Protein AF-A0A941YI57-F1 (afdb_monomer_lite)

pLDDT: mean 92.49, std 5.64, range [57.47, 98.31]

Structure (mmCIF, N/CA/C/O backbone):
data_AF-A0A941YI57-F1
#
_entry.id   AF-A0A941YI57-F1
#
loop_
_atom_site.group_PDB
_atom_site.id
_atom_site.type_symbol
_atom_site.label_atom_id
_atom_site.label_alt_id
_atom_site.label_comp_id
_atom_site.label_asym_id
_atom_site.label_entity_id
_atom_site.label_seq_id
_atom_site.pdbx_PDB_ins_code
_atom_site.Cartn_x
_atom_site.Cartn_y
_atom_site.Cartn_z
_atom_site.occupancy
_atom_site.B_iso_or_equiv
_atom_site.auth_seq_id
_atom_site.auth_comp_id
_atom_site.auth_asym_id
_atom_site.auth_atom_id
_atom_site.pdbx_PDB_model_num
ATOM 1 N N . ASN A 1 1 ? 6.495 -0.348 15.666 1.00 71.38 1 ASN A N 1
ATOM 2 C CA . ASN A 1 1 ? 5.297 -0.893 16.337 1.00 71.38 1 ASN A CA 1
ATOM 3 C C . ASN A 1 1 ? 4.436 0.291 16.758 1.00 71.38 1 ASN A C 1
ATOM 5 O O . ASN A 1 1 ? 4.935 1.104 17.522 1.00 71.38 1 ASN A O 1
ATOM 9 N N . ILE A 1 2 ? 3.217 0.422 16.226 1.00 85.06 2 ILE A N 1
ATOM 10 C CA . ILE A 1 2 ? 2.295 1.540 16.526 1.00 85.06 2 ILE A CA 1
ATOM 11 C C . ILE A 1 2 ? 1.162 1.135 17.480 1.00 85.06 2 ILE A C 1
ATOM 13 O O . ILE A 1 2 ? 0.296 1.946 17.795 1.00 85.06 2 ILE A O 1
ATOM 17 N N . ASP A 1 3 ? 1.187 -0.096 17.998 1.00 84.25 3 ASP A N 1
ATOM 18 C CA . ASP A 1 3 ? 0.214 -0.559 18.986 1.00 84.25 3 ASP A CA 1
ATOM 19 C C . ASP A 1 3 ? 0.097 0.363 20.210 1.00 84.25 3 ASP A C 1
ATOM 21 O O . ASP A 1 3 ? -1.042 0.603 20.623 1.00 84.25 3 ASP A O 1
ATOM 25 N N . PRO A 1 4 ? 1.190 0.931 20.773 1.00 88.69 4 PRO A N 1
ATOM 26 C CA . PRO A 1 4 ? 1.060 1.797 21.938 1.00 88.69 4 PRO A CA 1
ATOM 27 C C . PRO A 1 4 ? 0.189 3.036 21.682 1.00 88.69 4 PRO A C 1
ATOM 29 O O . PRO A 1 4 ? -0.513 3.452 22.597 1.00 88.69 4 PRO A O 1
ATOM 32 N N . PHE A 1 5 ? 0.129 3.571 20.454 1.00 90.62 5 PHE A N 1
ATOM 33 C CA . PHE A 1 5 ? -0.842 4.615 20.095 1.00 90.62 5 PHE A CA 1
ATOM 34 C C . PHE A 1 5 ? -2.276 4.125 20.295 1.00 90.62 5 PHE A C 1
ATOM 36 O O . PHE A 1 5 ? -3.074 4.725 21.016 1.00 90.62 5 PHE A O 1
ATOM 43 N N . SER A 1 6 ? -2.591 2.991 19.664 1.00 88.25 6 SER A N 1
ATOM 44 C CA . SER A 1 6 ? -3.942 2.435 19.641 1.00 88.25 6 SER A CA 1
ATOM 45 C C . SER A 1 6 ? -4.443 2.020 21.025 1.00 88.25 6 SER A C 1
ATOM 47 O O . SER A 1 6 ? -5.644 2.060 21.286 1.00 88.25 6 SER A O 1
ATOM 49 N N . SER A 1 7 ? -3.530 1.666 21.935 1.00 88.38 7 SER A N 1
ATOM 50 C CA . SER A 1 7 ? -3.847 1.326 23.321 1.00 88.38 7 SER A CA 1
ATOM 51 C C . SER A 1 7 ? -3.877 2.530 24.271 1.00 88.38 7 SER A C 1
ATOM 53 O O . SER A 1 7 ? -4.149 2.340 25.455 1.00 88.38 7 SER A O 1
ATOM 55 N N . GLY A 1 8 ? -3.601 3.747 23.786 1.00 86.94 8 GLY A N 1
ATOM 56 C CA . GLY A 1 8 ? -3.589 4.978 24.587 1.00 86.94 8 GLY A CA 1
ATOM 57 C C . GLY A 1 8 ? -2.286 5.244 25.351 1.00 86.94 8 GLY A C 1
ATOM 58 O O . GLY A 1 8 ? -2.282 6.035 26.286 1.00 86.94 8 GLY A O 1
ATOM 59 N N . GLY A 1 9 ? -1.187 4.587 24.977 1.00 87.75 9 GLY A N 1
ATOM 60 C CA . GLY A 1 9 ? 0.141 4.776 25.567 1.00 87.75 9 GLY A CA 1
ATOM 61 C C . GLY A 1 9 ? 0.852 6.061 25.130 1.00 87.75 9 GLY A C 1
ATOM 62 O O . GLY A 1 9 ? 1.745 6.515 25.838 1.00 87.75 9 GLY A O 1
ATOM 63 N N . TYR A 1 10 ? 0.459 6.665 24.003 1.00 90.19 10 TYR A N 1
ATOM 64 C CA . TYR A 1 10 ? 0.897 8.005 23.602 1.00 90.19 10 TYR A CA 1
ATOM 65 C C . TYR A 1 10 ? -0.128 8.713 22.701 1.00 90.19 10 TYR A C 1
ATOM 67 O O . TYR A 1 10 ? -1.058 8.096 22.176 1.00 90.19 10 TYR A O 1
ATOM 75 N N . GLY A 1 11 ? 0.036 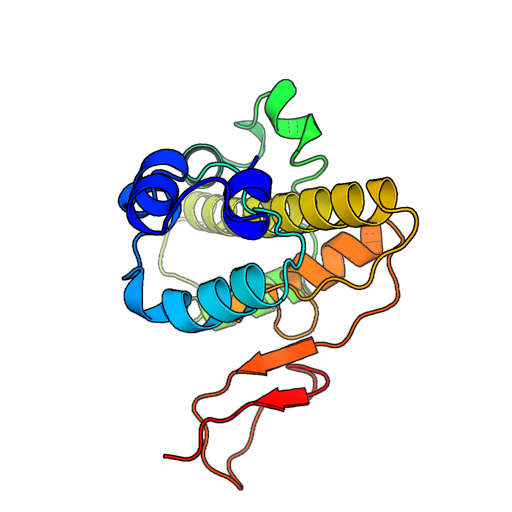10.032 22.555 1.00 92.88 11 GLY A N 1
ATOM 76 C CA . GLY A 1 11 ? -0.851 10.913 21.792 1.00 92.88 11 GLY A CA 1
ATOM 77 C C . GLY A 1 11 ? -0.428 11.148 20.339 1.00 92.88 11 GLY A C 1
ATOM 78 O O . GLY A 1 11 ? 0.572 10.624 19.857 1.00 92.88 11 GLY A O 1
ATOM 79 N N . ASP A 1 12 ? -1.206 11.976 19.645 1.00 94.06 12 ASP A N 1
ATOM 80 C CA . ASP A 1 12 ? -1.047 12.259 18.213 1.00 94.06 12 ASP A CA 1
ATOM 81 C C . ASP A 1 12 ? 0.329 12.857 17.857 1.00 94.06 12 ASP A C 1
ATOM 83 O O . ASP A 1 12 ? 0.939 12.464 16.867 1.00 94.06 12 ASP A O 1
ATOM 87 N N . GLU A 1 13 ? 0.861 13.756 18.690 1.00 94.38 13 GLU A N 1
ATOM 88 C CA . GLU A 1 13 ? 2.175 14.381 18.469 1.00 94.38 13 GLU A CA 1
ATOM 89 C C . GLU A 1 13 ? 3.312 13.353 18.473 1.00 94.38 13 GLU A C 1
ATOM 91 O O . GLU A 1 13 ? 4.152 13.346 17.572 1.00 94.38 13 GLU A O 1
ATOM 96 N N . GLN A 1 14 ? 3.298 12.436 19.445 1.00 94.25 14 GLN A N 1
ATOM 97 C CA . GLN A 1 14 ? 4.299 11.376 19.535 1.00 94.25 14 GLN A CA 1
ATOM 98 C C . GLN A 1 14 ? 4.200 10.423 18.342 1.00 94.25 14 GLN A C 1
ATOM 100 O O . GLN A 1 14 ? 5.222 10.052 17.775 1.00 94.25 14 GLN A O 1
ATOM 105 N N . LEU A 1 15 ? 2.982 10.080 17.907 1.00 93.56 15 LEU A N 1
ATOM 106 C CA . LEU A 1 15 ? 2.779 9.237 16.730 1.00 93.56 15 LEU A CA 1
ATOM 107 C C . LEU A 1 15 ? 3.408 9.849 15.473 1.00 93.56 15 LEU A C 1
ATOM 109 O O . LEU A 1 15 ? 4.073 9.151 14.707 1.00 93.56 15 LEU A O 1
ATOM 113 N N . VAL A 1 16 ? 3.187 11.150 15.259 1.00 94.44 16 VAL A N 1
ATOM 114 C CA . VAL A 1 16 ? 3.714 11.890 14.105 1.00 94.44 16 VAL A CA 1
ATOM 115 C C . VAL A 1 16 ? 5.243 11.866 14.087 1.00 94.44 16 VAL A C 1
ATOM 117 O O . VAL A 1 16 ? 5.835 11.693 13.015 1.00 94.44 16 VAL A O 1
ATOM 120 N N . VAL A 1 17 ? 5.873 12.000 15.257 1.00 93.88 17 VAL A N 1
ATOM 121 C CA . VAL A 1 17 ? 7.330 11.923 15.424 1.00 93.88 17 VAL A CA 1
ATOM 122 C C . VAL A 1 17 ? 7.837 10.498 15.202 1.00 93.88 17 VAL A C 1
ATOM 124 O O . VAL A 1 17 ? 8.702 10.292 14.351 1.00 93.88 17 VAL A O 1
ATOM 127 N N . ASP A 1 18 ? 7.268 9.512 15.896 1.00 91.50 18 ASP A N 1
ATOM 128 C CA . ASP A 1 18 ? 7.708 8.110 15.856 1.00 91.50 18 ASP A CA 1
ATOM 129 C C . ASP A 1 18 ? 7.570 7.490 14.463 1.00 91.50 18 ASP A C 1
ATOM 131 O O . ASP A 1 18 ? 8.379 6.653 14.060 1.00 91.50 18 ASP A O 1
ATOM 135 N N . CYS A 1 19 ? 6.553 7.905 13.705 1.00 91.44 19 CYS A N 1
ATOM 136 C CA . CYS A 1 19 ? 6.339 7.438 12.337 1.00 91.44 19 CYS A CA 1
ATOM 137 C C . CYS A 1 19 ? 7.163 8.207 11.291 1.00 91.44 19 CYS A C 1
ATOM 139 O O . CYS A 1 19 ? 7.084 7.868 10.109 1.00 91.44 19 CYS A O 1
ATOM 141 N N . ASP A 1 20 ? 7.901 9.255 11.683 1.00 93.62 20 ASP A N 1
ATOM 142 C CA . ASP A 1 20 ? 8.521 10.225 10.768 1.00 93.62 20 ASP A CA 1
ATOM 143 C C . ASP A 1 20 ? 7.531 10.641 9.658 1.00 93.62 20 ASP A C 1
ATOM 145 O O . ASP A 1 20 ? 7.806 10.554 8.453 1.00 93.62 20 ASP A O 1
ATOM 149 N N . TRP A 1 21 ? 6.315 11.023 10.080 1.00 93.38 21 TRP A N 1
ATOM 150 C CA . TRP A 1 21 ? 5.121 11.114 9.227 1.00 93.38 21 TRP A CA 1
ATOM 151 C C . TRP A 1 21 ? 5.351 11.960 7.975 1.00 93.38 21 TRP A C 1
ATOM 153 O O . TRP A 1 21 ? 4.964 11.584 6.867 1.00 93.38 21 TRP A O 1
ATOM 163 N N . LYS A 1 22 ? 6.045 13.093 8.125 1.00 93.06 22 LYS A N 1
ATOM 164 C CA . LYS A 1 22 ? 6.348 14.000 7.013 1.00 93.06 22 LYS A CA 1
ATOM 165 C C . LYS A 1 22 ? 7.223 13.339 5.945 1.00 93.06 22 LYS A C 1
ATOM 167 O O . LYS A 1 22 ? 7.026 13.594 4.758 1.00 93.06 22 LYS A O 1
ATOM 172 N N . LYS A 1 23 ? 8.198 12.509 6.329 1.00 92.44 23 LYS A N 1
ATOM 173 C CA . LYS A 1 23 ? 9.102 11.866 5.363 1.00 92.44 23 LYS A CA 1
ATOM 174 C C . LYS A 1 23 ? 8.504 10.598 4.768 1.00 92.44 23 LYS A C 1
ATOM 176 O O . LYS A 1 23 ? 8.639 10.393 3.554 1.00 92.44 23 LYS A O 1
ATOM 181 N N . GLN A 1 24 ? 7.856 9.780 5.600 1.00 92.56 24 GLN A N 1
ATOM 182 C CA . GLN A 1 24 ? 7.294 8.493 5.187 1.00 92.56 24 GLN A CA 1
ATOM 183 C C . GLN A 1 24 ? 5.973 8.645 4.430 1.00 92.56 24 GLN A C 1
ATOM 185 O O . GLN A 1 24 ? 5.780 7.960 3.428 1.00 92.56 24 GLN A O 1
ATOM 190 N N . TRP A 1 25 ? 5.105 9.568 4.854 1.00 91.25 25 TRP A N 1
ATOM 191 C CA . TRP A 1 25 ? 3.788 9.778 4.251 1.00 91.25 25 TRP A CA 1
ATOM 192 C C . TRP A 1 25 ? 3.680 11.110 3.507 1.00 91.25 25 TRP A C 1
ATOM 194 O O . TRP A 1 25 ? 3.480 11.131 2.296 1.00 91.25 25 TRP A O 1
ATOM 204 N N . GLY A 1 26 ? 3.893 12.228 4.203 1.00 90.62 26 GLY A N 1
ATOM 205 C CA . GLY A 1 26 ? 3.963 13.565 3.602 1.00 90.62 26 GLY A CA 1
ATOM 206 C C . GLY A 1 26 ? 2.627 14.281 3.375 1.00 90.62 26 GLY A C 1
ATOM 207 O O . GLY A 1 26 ? 2.650 15.462 3.035 1.00 90.62 26 GLY A O 1
ATOM 208 N N . PHE A 1 27 ? 1.484 13.627 3.603 1.00 93.06 27 PHE A N 1
ATOM 209 C CA . PHE A 1 27 ? 0.185 14.307 3.691 1.00 93.06 27 PHE A CA 1
ATOM 210 C C . PHE A 1 27 ? -0.021 14.953 5.062 1.00 93.06 27 PHE A C 1
ATOM 212 O O . PHE A 1 27 ? 0.595 14.549 6.049 1.00 93.06 27 PHE A O 1
ATOM 219 N N . ASP A 1 28 ? -0.933 15.920 5.131 1.00 95.06 28 ASP A N 1
ATOM 220 C CA . ASP A 1 28 ? -1.371 16.493 6.401 1.00 95.06 28 ASP A CA 1
ATOM 221 C C . ASP A 1 28 ? -1.968 15.402 7.310 1.00 95.06 28 ASP A C 1
ATOM 223 O O . ASP A 1 28 ? -2.868 14.660 6.906 1.00 95.06 28 ASP A O 1
ATOM 227 N N . TYR A 1 29 ? -1.457 15.302 8.541 1.00 94.81 29 TYR A N 1
ATOM 228 C CA . TYR A 1 29 ? -1.966 14.377 9.553 1.00 94.81 29 TYR A CA 1
ATOM 229 C C . TYR A 1 29 ? -3.436 14.656 9.894 1.00 94.81 29 TYR A C 1
ATOM 231 O O . TYR A 1 29 ? -4.187 13.722 10.175 1.00 94.81 29 TYR A O 1
ATOM 239 N N . GLY A 1 30 ? -3.886 15.912 9.792 1.00 96.00 30 GLY A N 1
ATOM 240 C CA . GLY A 1 30 ? -5.276 16.302 10.037 1.00 96.00 30 GLY A CA 1
ATOM 241 C C . GLY A 1 30 ? -6.288 15.548 9.169 1.00 96.00 30 GLY A C 1
ATOM 242 O O . GLY A 1 30 ? -7.393 15.267 9.627 1.00 96.00 30 GLY A O 1
ATOM 243 N N . LEU A 1 31 ? -5.893 15.122 7.963 1.00 93.94 31 LEU A N 1
ATOM 244 C CA . LEU A 1 31 ? -6.732 14.307 7.074 1.00 93.94 31 LEU A CA 1
ATOM 245 C C . LEU A 1 31 ? -6.939 12.873 7.593 1.00 93.94 31 LEU A C 1
ATOM 247 O O . LEU A 1 31 ? -7.929 12.230 7.255 1.00 93.94 31 LEU A O 1
ATOM 251 N N . TYR A 1 32 ? -6.013 12.370 8.411 1.00 94.94 32 TYR A N 1
ATOM 252 C CA . TYR A 1 32 ? -6.008 11.002 8.941 1.00 94.94 32 TYR A CA 1
ATOM 253 C C . TYR A 1 32 ? -6.479 10.937 10.391 1.00 94.94 32 TYR A C 1
ATOM 255 O O . TYR A 1 32 ? -6.969 9.893 10.830 1.00 94.94 32 TYR A O 1
ATOM 263 N N . LYS A 1 33 ? -6.391 12.052 11.125 1.00 95.19 33 LYS A N 1
ATOM 264 C CA . LYS A 1 33 ? -6.770 12.131 12.536 1.00 95.19 33 LYS A CA 1
ATOM 265 C C . LYS A 1 33 ? -8.160 11.540 12.835 1.00 95.19 33 LYS A C 1
ATOM 267 O O . LYS A 1 33 ? -8.236 10.759 13.779 1.00 95.19 33 LYS A O 1
ATOM 272 N N . PRO A 1 34 ? -9.234 11.785 12.050 1.00 96.00 34 PRO A N 1
ATOM 273 C CA . PRO A 1 34 ? -10.543 11.192 12.343 1.00 96.00 34 PRO A CA 1
ATOM 274 C C . PRO A 1 34 ? -10.534 9.656 12.345 1.00 96.00 34 PRO A C 1
ATOM 276 O O . PRO A 1 34 ? -11.174 9.027 13.185 1.00 96.00 34 PRO A O 1
ATOM 279 N N . VAL A 1 35 ? -9.770 9.036 11.441 1.00 94.56 35 VAL A N 1
ATOM 280 C CA . VAL A 1 35 ? -9.599 7.576 11.395 1.00 94.56 35 VAL A CA 1
ATOM 281 C C . VAL A 1 35 ? -8.826 7.094 12.624 1.00 94.56 35 VAL A C 1
ATOM 283 O O . VAL A 1 35 ? -9.202 6.111 13.264 1.00 94.56 35 VAL A O 1
ATOM 286 N N . PHE A 1 36 ? -7.757 7.803 12.973 1.00 94.88 36 PHE A N 1
ATOM 287 C CA . PHE A 1 36 ? -6.863 7.448 14.071 1.00 94.88 36 PHE A CA 1
ATOM 288 C C . PHE A 1 36 ? -7.559 7.605 15.430 1.00 94.88 36 PHE A C 1
ATOM 290 O O . PHE A 1 36 ? -7.390 6.763 16.312 1.00 94.88 36 PHE A O 1
ATOM 297 N N . ASP A 1 37 ? -8.427 8.608 15.570 1.00 94.88 37 ASP A N 1
ATOM 298 C CA . ASP A 1 37 ? -9.295 8.783 16.730 1.00 94.88 37 ASP A CA 1
ATOM 299 C C . ASP A 1 37 ? -10.253 7.599 16.893 1.00 94.88 37 ASP A C 1
ATOM 301 O O . ASP A 1 37 ? -10.402 7.090 18.001 1.00 94.88 37 ASP A O 1
ATOM 305 N N . VAL A 1 38 ? -10.871 7.106 15.811 1.00 95.44 38 VAL A N 1
ATOM 306 C CA . VAL A 1 38 ? -11.735 5.912 15.879 1.00 95.44 38 VAL A CA 1
ATOM 307 C C . VAL A 1 38 ? -10.943 4.689 16.339 1.00 95.44 38 VAL A C 1
ATOM 309 O O . VAL A 1 38 ? -11.412 3.964 17.219 1.00 95.44 38 VAL A O 1
ATOM 312 N N . ILE A 1 39 ? -9.745 4.479 15.785 1.00 94.00 39 ILE A N 1
ATOM 313 C CA . ILE A 1 39 ? -8.847 3.378 16.163 1.00 94.00 39 ILE A CA 1
ATOM 314 C C . ILE A 1 39 ? -8.520 3.449 17.656 1.00 94.00 39 ILE A C 1
ATOM 316 O O . ILE A 1 39 ? -8.723 2.466 18.369 1.00 94.00 39 ILE A O 1
ATOM 320 N N . ARG A 1 40 ? -8.086 4.615 18.145 1.00 93.00 40 ARG A N 1
ATOM 321 C CA . ARG A 1 40 ? -7.731 4.833 19.552 1.00 93.00 40 ARG A CA 1
ATOM 322 C C . ARG A 1 40 ? -8.935 4.680 20.482 1.00 93.00 40 ARG A C 1
ATOM 324 O O . ARG A 1 40 ? -8.873 3.927 21.451 1.00 93.00 40 ARG A O 1
ATOM 331 N N . ASN A 1 41 ? -10.055 5.332 20.172 1.00 93.19 41 ASN A N 1
ATOM 332 C CA . ASN A 1 41 ? -11.258 5.323 21.011 1.00 93.19 41 ASN A CA 1
ATOM 333 C C . ASN A 1 41 ? -11.863 3.921 21.140 1.00 93.19 41 ASN A C 1
ATOM 335 O O . ASN A 1 41 ? -12.396 3.566 22.190 1.00 93.19 41 ASN A O 1
ATOM 339 N N . ARG A 1 42 ? -11.766 3.108 20.082 1.00 93.12 42 ARG A N 1
ATOM 340 C CA . ARG A 1 42 ? -12.237 1.716 20.073 1.00 93.12 42 ARG A CA 1
ATOM 341 C C . ARG A 1 42 ? -11.146 0.701 20.422 1.00 93.12 42 ARG A C 1
ATOM 343 O O . ARG A 1 42 ? -11.433 -0.492 20.433 1.00 93.12 42 ARG A O 1
ATOM 350 N N . LYS A 1 43 ? -9.921 1.155 20.710 1.00 91.19 43 LYS A N 1
ATOM 351 C CA . LYS A 1 43 ? -8.744 0.319 21.004 1.00 91.19 43 LYS A CA 1
ATOM 352 C C . LYS A 1 43 ? -8.502 -0.763 19.941 1.00 91.19 43 LYS A C 1
ATOM 354 O O . LYS A 1 43 ? -8.167 -1.905 20.260 1.00 91.19 43 LYS A O 1
ATOM 359 N N . LEU A 1 44 ? -8.717 -0.413 18.672 1.00 91.44 44 LEU A N 1
ATOM 360 C CA . LEU A 1 44 ? -8.482 -1.307 17.539 1.00 91.44 44 LEU A CA 1
ATOM 361 C C . LEU A 1 44 ? -6.982 -1.436 17.304 1.00 91.44 44 LEU A C 1
ATOM 363 O O . LEU A 1 44 ? -6.267 -0.443 17.341 1.00 91.44 44 LEU A O 1
ATOM 367 N N . ARG A 1 45 ? -6.496 -2.643 17.014 1.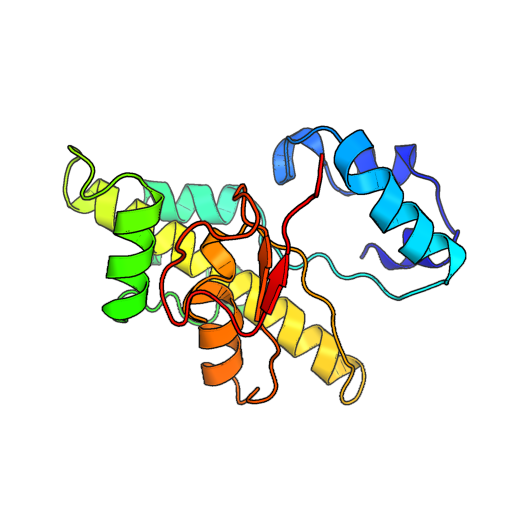00 90.44 45 ARG A N 1
ATOM 368 C CA . ARG A 1 45 ? -5.086 -2.820 16.651 1.00 90.44 45 ARG A CA 1
ATOM 369 C C . ARG A 1 45 ? -4.797 -2.168 15.307 1.00 90.44 45 ARG A C 1
ATOM 371 O O . ARG A 1 45 ? -5.634 -2.201 14.406 1.00 90.44 45 ARG A O 1
ATOM 378 N N . MET A 1 46 ? -3.598 -1.618 15.179 1.00 91.00 46 MET A N 1
ATOM 379 C CA . MET A 1 46 ? -3.193 -0.858 14.007 1.00 91.00 46 MET A CA 1
ATOM 380 C C . MET A 1 46 ? -1.833 -1.344 13.514 1.00 91.00 46 MET A C 1
ATOM 382 O O . MET A 1 46 ? -0.903 -1.518 14.297 1.00 91.00 46 MET A O 1
ATOM 386 N N . ALA A 1 47 ? -1.709 -1.537 12.204 1.00 91.94 47 ALA A N 1
ATOM 387 C CA . ALA A 1 47 ? -0.468 -1.949 11.565 1.00 91.94 47 ALA A CA 1
ATOM 388 C C . ALA A 1 47 ? -0.072 -0.943 10.483 1.00 91.94 47 ALA A C 1
ATOM 390 O O . ALA A 1 47 ? -0.900 -0.529 9.671 1.00 91.94 47 ALA A O 1
ATOM 391 N N . ALA A 1 48 ? 1.207 -0.569 10.459 1.00 92.31 48 ALA A N 1
ATOM 392 C CA . ALA A 1 48 ? 1.791 0.131 9.325 1.00 92.31 48 ALA A CA 1
ATOM 393 C C . ALA A 1 48 ? 2.162 -0.909 8.263 1.00 92.31 48 ALA A C 1
ATOM 395 O O . ALA A 1 48 ? 2.917 -1.834 8.554 1.00 92.31 48 ALA A O 1
ATOM 396 N N . LEU A 1 49 ? 1.613 -0.769 7.057 1.00 95.00 49 LEU A N 1
ATOM 397 C CA . LEU A 1 49 ? 1.790 -1.767 5.996 1.00 95.00 49 LEU A CA 1
ATOM 398 C C . LEU A 1 49 ? 2.916 -1.415 5.018 1.00 95.00 49 LEU A C 1
ATOM 400 O O . LEU A 1 49 ? 3.484 -2.299 4.385 1.00 95.00 49 LEU A O 1
ATOM 404 N N . ASN A 1 50 ? 3.242 -0.131 4.870 1.00 93.75 50 ASN A N 1
ATOM 405 C CA . ASN A 1 50 ? 4.263 0.298 3.923 1.00 93.75 50 ASN A CA 1
ATOM 406 C C . ASN A 1 50 ? 5.665 -0.138 4.353 1.00 93.75 50 ASN A C 1
ATOM 408 O O . ASN A 1 50 ? 6.057 0.015 5.509 1.00 93.75 50 ASN A O 1
ATOM 412 N N . VAL A 1 51 ? 6.457 -0.566 3.371 1.00 95.44 51 VAL A N 1
ATOM 413 C CA . VAL A 1 51 ? 7.915 -0.612 3.509 1.00 95.44 51 VAL A CA 1
ATOM 414 C C . VAL A 1 51 ? 8.496 0.807 3.499 1.00 95.44 51 VAL A C 1
ATOM 416 O O . VAL A 1 51 ? 7.871 1.718 2.941 1.00 95.44 51 VAL A O 1
ATOM 419 N N . PRO A 1 52 ? 9.693 1.025 4.079 1.00 94.94 52 PRO A N 1
ATOM 420 C CA . PRO A 1 52 ? 10.315 2.342 4.109 1.00 94.94 52 PRO A CA 1
ATOM 421 C C . PRO A 1 52 ? 10.398 2.983 2.724 1.00 94.94 52 PRO A C 1
ATOM 423 O O . PRO A 1 52 ? 10.814 2.355 1.746 1.00 94.94 52 PRO A O 1
ATOM 426 N N . ARG A 1 53 ? 10.061 4.274 2.641 1.00 94.81 53 ARG A N 1
ATOM 427 C CA . ARG A 1 53 ? 10.012 5.006 1.365 1.00 94.81 53 ARG A CA 1
ATOM 428 C C . ARG A 1 53 ? 11.342 4.990 0.608 1.00 94.81 53 ARG A C 1
ATOM 430 O O . ARG A 1 53 ? 11.361 5.029 -0.622 1.00 94.81 53 ARG A O 1
ATOM 437 N N . ASP A 1 54 ? 12.456 4.910 1.325 1.00 95.75 54 ASP A N 1
ATOM 438 C CA . ASP A 1 54 ? 13.786 4.865 0.719 1.00 95.75 54 ASP A CA 1
ATOM 439 C C . ASP A 1 54 ? 14.073 3.548 -0.005 1.00 95.75 54 ASP A C 1
ATOM 441 O O . ASP A 1 54 ? 14.801 3.564 -0.994 1.00 95.75 54 ASP A O 1
ATOM 445 N N . TRP A 1 55 ? 13.442 2.440 0.393 1.00 96.69 55 TRP A N 1
ATOM 446 C CA . TRP A 1 55 ? 13.550 1.167 -0.328 1.00 96.69 55 TRP A CA 1
ATOM 447 C C . TRP A 1 55 ? 12.837 1.264 -1.677 1.00 96.69 55 TRP A C 1
ATOM 449 O O . TRP A 1 55 ? 13.376 0.887 -2.714 1.00 96.69 55 TRP A O 1
ATOM 459 N N . VAL A 1 56 ? 11.652 1.876 -1.688 1.00 96.81 56 VAL A N 1
ATOM 460 C CA . VAL A 1 56 ? 10.895 2.115 -2.923 1.00 96.81 56 VAL A CA 1
ATOM 461 C C . VAL A 1 56 ? 11.628 3.084 -3.845 1.00 96.81 56 VAL A C 1
ATOM 463 O O . VAL A 1 56 ? 11.720 2.846 -5.046 1.00 96.81 56 VAL A O 1
ATOM 466 N N . ARG A 1 57 ? 12.237 4.145 -3.300 1.00 96.50 57 ARG A N 1
ATOM 467 C CA . ARG A 1 57 ? 13.103 5.053 -4.075 1.00 96.50 57 ARG A CA 1
ATOM 468 C C . ARG A 1 57 ? 14.343 4.354 -4.620 1.00 96.50 57 ARG A C 1
ATOM 470 O O . ARG A 1 57 ? 14.765 4.657 -5.732 1.00 96.50 57 ARG A O 1
ATOM 477 N N . GLN A 1 58 ? 14.946 3.460 -3.841 1.00 97.44 58 GLN A N 1
ATOM 478 C CA . GLN A 1 58 ? 16.088 2.656 -4.263 1.00 97.44 58 GLN A CA 1
ATOM 479 C C . GLN A 1 58 ? 15.713 1.796 -5.472 1.00 97.44 58 GLN A C 1
ATOM 481 O O . GLN A 1 58 ? 16.404 1.880 -6.487 1.00 97.44 58 GLN A O 1
ATOM 486 N N . VAL A 1 59 ? 14.588 1.076 -5.412 1.00 97.88 59 VAL A N 1
ATOM 487 C CA . VAL A 1 59 ? 14.064 0.297 -6.546 1.00 97.88 59 VAL A CA 1
ATOM 488 C C . VAL A 1 59 ? 13.706 1.201 -7.729 1.00 97.88 59 VAL A C 1
ATOM 490 O O . VAL A 1 59 ? 14.127 0.940 -8.851 1.00 97.88 59 VAL A O 1
ATOM 493 N N . GLY A 1 60 ? 13.031 2.326 -7.493 1.00 97.12 60 GLY A N 1
ATOM 494 C CA . GLY A 1 60 ? 12.666 3.278 -8.548 1.00 97.12 60 GLY A CA 1
ATOM 495 C C . GLY A 1 60 ? 13.862 3.907 -9.273 1.00 97.12 60 GLY A C 1
ATOM 496 O O . GLY A 1 60 ? 13.734 4.338 -10.415 1.00 97.12 60 GLY A O 1
ATOM 497 N N . ARG A 1 61 ? 15.040 3.947 -8.638 1.00 96.69 61 ARG A N 1
ATOM 498 C CA . ARG A 1 61 ? 16.279 4.470 -9.239 1.00 96.69 61 ARG A CA 1
ATOM 499 C C . ARG A 1 61 ? 17.138 3.389 -9.882 1.00 96.69 61 ARG A C 1
ATOM 501 O O . ARG A 1 61 ? 17.750 3.648 -10.912 1.00 96.69 61 ARG A O 1
ATOM 508 N N . LYS A 1 62 ? 17.240 2.224 -9.244 1.00 96.88 62 LYS A N 1
ATOM 509 C CA . LYS A 1 62 ? 18.248 1.197 -9.555 1.00 96.88 62 LYS A CA 1
ATOM 510 C C . LYS A 1 62 ? 17.653 -0.128 -10.047 1.00 96.88 62 LYS A C 1
ATOM 512 O O . LYS A 1 62 ? 18.412 -1.022 -10.400 1.00 96.88 62 LYS A O 1
ATOM 517 N N . GLY A 1 63 ? 16.330 -0.252 -10.076 1.00 96.56 63 GLY A N 1
ATOM 518 C CA . GLY A 1 63 ? 15.617 -1.468 -10.457 1.00 96.56 63 GLY A CA 1
ATOM 519 C C . GLY A 1 63 ? 15.381 -2.443 -9.297 1.00 96.56 63 GLY A C 1
ATOM 520 O O . GLY A 1 63 ? 15.859 -2.219 -8.181 1.00 96.56 63 GLY A O 1
ATOM 521 N N . PRO A 1 64 ? 14.621 -3.527 -9.542 1.00 95.12 64 PRO A N 1
ATOM 522 C CA . PRO A 1 64 ? 14.183 -4.473 -8.510 1.00 95.12 64 PRO A CA 1
ATOM 523 C C . PRO A 1 64 ? 15.344 -5.168 -7.788 1.00 95.12 64 PRO A C 1
ATOM 525 O O . PRO A 1 64 ? 15.256 -5.406 -6.588 1.00 95.12 64 PRO A O 1
ATOM 528 N N . GLU A 1 65 ? 16.469 -5.407 -8.470 1.00 94.88 65 GLU A N 1
ATOM 529 C CA . GLU A 1 65 ? 17.644 -6.060 -7.871 1.00 94.88 65 GLU A CA 1
ATOM 530 C C . GLU A 1 65 ? 18.382 -5.210 -6.837 1.00 94.88 65 GLU A C 1
ATOM 532 O O . GLU A 1 65 ? 19.243 -5.709 -6.113 1.00 94.88 65 GLU A O 1
ATOM 537 N N . ALA A 1 66 ? 18.032 -3.929 -6.720 1.00 95.38 66 ALA A N 1
ATOM 538 C CA . ALA A 1 66 ? 18.633 -3.045 -5.737 1.00 95.38 66 ALA A CA 1
ATOM 539 C C . ALA A 1 66 ? 18.233 -3.382 -4.293 1.00 95.38 66 ALA A C 1
ATOM 541 O O . ALA A 1 66 ? 18.844 -2.840 -3.372 1.00 95.38 66 ALA A O 1
ATOM 542 N N . ILE A 1 67 ? 17.223 -4.233 -4.091 1.00 94.75 67 ILE A N 1
ATOM 543 C CA . ILE A 1 67 ? 16.742 -4.634 -2.772 1.00 94.75 67 ILE A CA 1
ATOM 544 C C . ILE A 1 67 ? 17.736 -5.589 -2.080 1.00 94.75 67 ILE A C 1
ATOM 546 O O . ILE A 1 67 ? 18.212 -6.568 -2.664 1.00 94.75 67 ILE A O 1
ATOM 550 N N . THR A 1 68 ? 18.084 -5.325 -0.820 1.00 95.44 68 THR A N 1
ATOM 551 C CA . THR A 1 68 ? 19.011 -6.176 -0.056 1.00 95.44 68 THR A CA 1
ATOM 552 C C . THR A 1 68 ? 18.365 -7.508 0.322 1.00 95.44 68 THR A C 1
ATOM 554 O O . THR A 1 68 ? 17.147 -7.686 0.242 1.00 95.44 68 THR A O 1
ATOM 557 N N . ARG A 1 69 ? 19.178 -8.475 0.757 1.00 93.88 69 ARG A N 1
ATOM 558 C CA . ARG A 1 69 ? 18.679 -9.773 1.231 1.00 93.88 69 ARG A CA 1
ATOM 559 C C . ARG A 1 69 ? 17.716 -9.615 2.412 1.00 93.88 69 ARG A C 1
ATOM 561 O O . ARG A 1 69 ? 16.707 -10.307 2.472 1.00 93.88 69 ARG A O 1
ATOM 568 N N . GLU A 1 70 ? 18.001 -8.686 3.314 1.00 94.81 70 GLU A N 1
ATOM 569 C CA . GLU A 1 70 ? 17.185 -8.407 4.496 1.00 94.81 70 GLU A CA 1
ATOM 570 C C . GLU A 1 70 ? 15.851 -7.770 4.102 1.00 94.81 70 GLU A C 1
ATOM 572 O O . GLU A 1 70 ? 14.797 -8.148 4.610 1.00 94.81 70 GLU A O 1
ATOM 577 N N . GLN A 1 71 ? 15.881 -6.840 3.145 1.00 96.06 71 GLN A N 1
ATOM 578 C CA . GLN A 1 71 ? 14.682 -6.195 2.615 1.00 96.06 71 GLN A CA 1
ATOM 579 C C . GLN A 1 71 ? 13.760 -7.200 1.899 1.00 96.06 71 GLN A C 1
ATOM 581 O O . GLN A 1 71 ? 12.538 -7.094 2.014 1.00 96.06 71 GLN A O 1
ATOM 586 N N . ARG A 1 72 ? 14.314 -8.233 1.241 1.00 94.06 72 ARG A N 1
ATOM 587 C CA . ARG A 1 72 ? 13.523 -9.314 0.615 1.00 94.06 72 ARG A CA 1
ATOM 588 C C . ARG A 1 72 ? 12.687 -10.122 1.608 1.00 94.06 72 ARG A C 1
ATOM 590 O O . ARG A 1 72 ? 11.695 -10.713 1.204 1.00 94.06 72 ARG A O 1
ATOM 597 N N . MET A 1 73 ?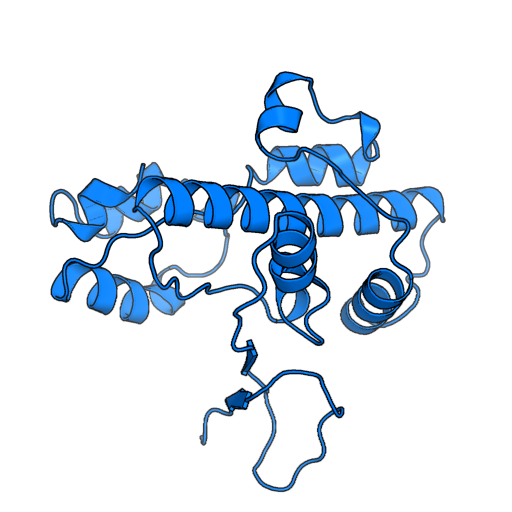 13.006 -10.116 2.904 1.00 93.44 73 MET A N 1
ATOM 598 C CA . MET A 1 73 ? 12.138 -10.756 3.908 1.00 93.44 73 MET A CA 1
ATOM 599 C C . MET A 1 73 ? 10.772 -10.058 4.026 1.00 93.44 73 MET A C 1
ATOM 601 O O . MET A 1 73 ? 9.770 -10.697 4.342 1.00 93.44 73 MET A O 1
ATOM 605 N N . TRP A 1 74 ? 10.736 -8.757 3.733 1.00 94.69 74 TRP A N 1
ATOM 606 C CA . TRP A 1 74 ? 9.535 -7.919 3.748 1.00 94.69 74 TRP A CA 1
ATOM 607 C C . TRP A 1 74 ? 8.911 -7.764 2.358 1.00 94.69 74 TRP A C 1
ATOM 609 O O . TRP A 1 74 ? 7.714 -7.522 2.239 1.00 94.69 74 TRP A O 1
ATOM 619 N N . VAL A 1 75 ? 9.715 -7.919 1.303 1.00 96.06 75 VAL A N 1
ATOM 620 C CA . VAL A 1 75 ? 9.288 -7.852 -0.100 1.00 96.06 75 VAL A CA 1
ATOM 621 C C . VAL A 1 75 ? 9.788 -9.110 -0.823 1.00 96.06 75 VAL A C 1
ATOM 623 O O . VAL A 1 75 ? 10.806 -9.059 -1.516 1.00 96.06 75 VAL A O 1
ATOM 626 N N . PRO A 1 76 ? 9.117 -10.263 -0.641 1.00 87.69 76 PRO A N 1
ATOM 627 C CA . PRO A 1 76 ? 9.644 -11.557 -1.081 1.00 87.69 76 PRO A CA 1
ATOM 628 C C . PRO A 1 76 ? 9.780 -11.693 -2.598 1.00 87.69 76 PRO A C 1
ATOM 630 O O . PRO A 1 76 ? 10.657 -12.418 -3.061 1.00 87.69 76 PRO A O 1
ATOM 633 N N . ASN A 1 77 ? 8.937 -11.008 -3.377 1.00 89.19 77 ASN A N 1
ATOM 634 C CA . ASN A 1 77 ? 8.973 -11.083 -4.834 1.00 89.19 77 ASN A CA 1
ATOM 635 C C . ASN A 1 77 ? 8.469 -9.787 -5.489 1.00 89.19 77 ASN A C 1
ATOM 637 O O . ASN A 1 77 ? 7.302 -9.433 -5.332 1.00 89.19 77 ASN A O 1
ATOM 641 N N . ILE A 1 78 ? 9.324 -9.109 -6.261 1.00 95.56 78 ILE A N 1
ATOM 642 C CA . ILE A 1 78 ? 8.939 -7.946 -7.077 1.00 95.56 78 ILE A CA 1
ATOM 643 C C . ILE A 1 78 ? 8.569 -8.443 -8.482 1.00 95.56 78 ILE A C 1
ATOM 645 O O . ILE A 1 78 ? 9.298 -8.245 -9.451 1.00 95.56 78 ILE A O 1
ATOM 649 N N . ASP A 1 79 ? 7.429 -9.126 -8.586 1.00 95.00 79 ASP A N 1
ATOM 650 C CA . ASP A 1 79 ? 6.946 -9.669 -9.857 1.00 95.00 79 ASP A CA 1
ATOM 651 C C . ASP A 1 79 ? 6.288 -8.581 -10.726 1.00 95.00 79 ASP A C 1
ATOM 653 O O . ASP A 1 79 ? 5.160 -8.130 -10.475 1.00 95.00 79 ASP A O 1
ATOM 657 N N . THR A 1 80 ? 7.016 -8.190 -11.773 1.00 96.62 80 THR A N 1
ATOM 658 C CA . THR A 1 80 ? 6.629 -7.191 -12.778 1.00 96.62 80 THR A CA 1
ATOM 659 C C . THR A 1 80 ? 6.019 -7.809 -14.044 1.00 96.62 80 THR A C 1
ATOM 661 O O . THR A 1 80 ? 5.823 -7.107 -15.037 1.00 96.62 80 THR A O 1
ATOM 664 N N . THR A 1 81 ? 5.691 -9.104 -14.037 1.00 96.69 81 THR A N 1
ATOM 665 C CA . THR A 1 81 ? 5.172 -9.808 -15.224 1.00 96.69 81 THR A CA 1
ATOM 666 C C . THR A 1 81 ? 3.649 -9.747 -15.364 1.00 96.69 81 THR A C 1
ATOM 668 O O . THR A 1 81 ? 3.131 -9.983 -16.457 1.00 96.69 81 THR A O 1
ATOM 671 N N . ASN A 1 82 ? 2.924 -9.370 -14.301 1.00 96.88 82 ASN A N 1
ATOM 672 C CA . ASN A 1 82 ? 1.473 -9.166 -14.349 1.00 96.88 82 ASN A CA 1
ATOM 673 C C . ASN A 1 82 ? 1.122 -8.014 -15.314 1.00 96.88 82 ASN A C 1
ATOM 675 O O . ASN A 1 82 ? 1.381 -6.841 -15.023 1.00 96.88 82 ASN A O 1
ATOM 679 N N . LYS A 1 83 ? 0.534 -8.373 -16.463 1.00 97.12 83 LYS A N 1
ATOM 680 C CA . LYS A 1 83 ? 0.153 -7.446 -17.537 1.00 97.12 83 LYS A CA 1
ATOM 681 C C . LYS A 1 83 ? -1.022 -6.555 -17.143 1.00 97.12 83 LYS A C 1
ATOM 683 O O . LYS A 1 83 ? -0.935 -5.353 -17.366 1.00 97.12 83 LYS A O 1
ATOM 688 N N . ASP A 1 84 ? -2.043 -7.109 -16.495 1.00 96.25 84 ASP A N 1
ATOM 689 C CA . ASP A 1 84 ? -3.242 -6.371 -16.077 1.00 96.25 84 ASP A CA 1
ATOM 690 C C . ASP A 1 84 ? -2.894 -5.300 -15.034 1.00 96.25 84 ASP A C 1
ATOM 692 O O . ASP A 1 84 ? -3.340 -4.157 -15.115 1.00 96.25 84 ASP A O 1
ATOM 696 N N . HIS A 1 85 ? -2.030 -5.640 -14.072 1.00 97.50 85 HIS A N 1
ATOM 697 C CA . HIS A 1 85 ? -1.521 -4.669 -13.106 1.00 97.50 85 HIS A CA 1
ATOM 698 C C . HIS A 1 85 ? -0.668 -3.587 -13.780 1.00 97.50 85 HIS A C 1
ATOM 700 O O . HIS A 1 85 ? -0.773 -2.414 -13.423 1.00 97.50 85 HIS A O 1
ATOM 706 N N . LYS A 1 86 ? 0.150 -3.947 -14.780 1.00 96.56 86 LYS A N 1
ATOM 707 C CA . LYS A 1 86 ? 0.958 -2.977 -15.535 1.00 96.56 86 LYS A CA 1
ATOM 708 C C . LYS A 1 86 ? 0.084 -2.030 -16.360 1.00 96.56 86 LYS A C 1
ATOM 710 O O . LYS A 1 86 ? 0.363 -0.835 -16.404 1.00 96.56 86 LYS A O 1
ATOM 715 N N . GLU A 1 87 ? -0.981 -2.537 -16.974 1.00 95.00 87 GLU A N 1
ATOM 716 C CA . GLU A 1 87 ? -1.971 -1.729 -17.691 1.00 95.00 87 GLU A CA 1
A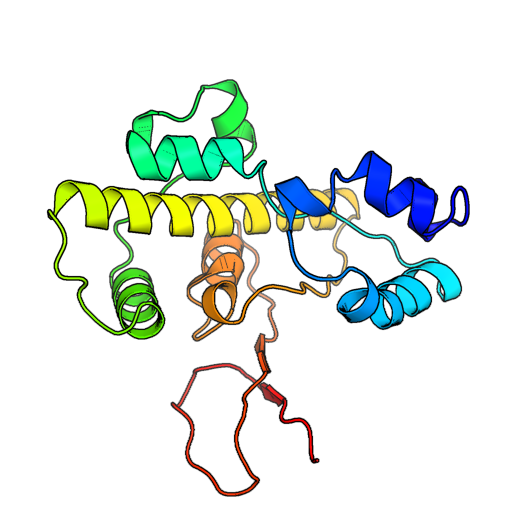TOM 717 C C . GLU A 1 87 ? -2.708 -0.777 -16.744 1.00 95.00 87 GLU A C 1
ATOM 719 O O . GLU A 1 87 ? -2.801 0.422 -17.019 1.00 95.00 87 GLU A O 1
ATOM 724 N N . TYR A 1 88 ? -3.146 -1.274 -15.585 1.00 94.62 88 TYR A N 1
ATOM 725 C CA . TYR A 1 88 ? -3.771 -0.436 -14.567 1.00 94.62 88 TYR A CA 1
ATOM 726 C C . TYR A 1 88 ? -2.828 0.664 -14.063 1.00 94.62 88 TYR A C 1
ATOM 728 O O . TYR A 1 88 ? -3.207 1.837 -14.013 1.00 94.62 88 TYR A O 1
ATOM 736 N N . PHE A 1 89 ? -1.578 0.308 -13.764 1.00 95.69 89 PHE A N 1
ATOM 737 C CA . PHE A 1 89 ? -0.544 1.263 -13.383 1.00 95.69 89 PHE A CA 1
ATOM 738 C C . PHE A 1 89 ? -0.356 2.353 -14.446 1.00 95.69 89 PHE A C 1
ATOM 740 O O . PHE A 1 89 ? -0.307 3.533 -14.100 1.00 95.69 89 PHE A O 1
ATOM 747 N N . ASN A 1 90 ? -0.322 1.986 -15.732 1.00 93.94 90 ASN A N 1
ATOM 748 C CA . ASN A 1 90 ? -0.226 2.951 -16.830 1.00 93.94 90 ASN A CA 1
ATOM 749 C C . ASN A 1 90 ? -1.408 3.916 -16.836 1.00 93.94 90 ASN A C 1
ATOM 751 O O . ASN A 1 90 ? -1.208 5.122 -16.942 1.00 93.94 90 ASN A O 1
ATOM 755 N N . ALA A 1 91 ? -2.633 3.415 -16.679 1.00 91.69 91 ALA A N 1
ATOM 756 C CA . ALA A 1 91 ? -3.814 4.271 -16.629 1.00 91.69 91 ALA A CA 1
ATOM 757 C C . ALA A 1 91 ? -3.745 5.283 -15.468 1.00 91.69 91 ALA A C 1
ATOM 759 O O . ALA A 1 91 ? -4.091 6.450 -15.646 1.00 91.69 91 ALA A O 1
ATOM 760 N N . MET A 1 92 ? -3.247 4.870 -14.297 1.00 89.56 92 MET A N 1
ATOM 761 C CA . MET A 1 92 ? -3.131 5.746 -13.127 1.00 89.56 92 MET A CA 1
ATOM 762 C C . MET A 1 92 ? -2.128 6.886 -13.295 1.00 89.56 92 MET A C 1
ATOM 764 O O . MET A 1 92 ? -2.366 7.984 -12.799 1.00 89.56 92 MET A O 1
ATOM 768 N N . ILE A 1 93 ? -0.997 6.630 -13.953 1.00 89.50 93 ILE A N 1
ATOM 769 C CA . ILE A 1 93 ? 0.053 7.642 -14.151 1.00 89.50 93 ILE A CA 1
ATOM 770 C C . ILE A 1 93 ? -0.219 8.552 -15.362 1.00 89.50 93 ILE A C 1
ATOM 772 O O . ILE A 1 93 ? 0.653 9.322 -15.755 1.00 89.50 93 ILE A O 1
ATOM 776 N N . GLY A 1 94 ? -1.423 8.482 -15.944 1.00 87.06 94 GLY A N 1
ATOM 777 C CA . GLY A 1 94 ? -1.833 9.301 -17.087 1.00 87.06 94 GLY A CA 1
ATOM 778 C C . GLY A 1 94 ? -1.485 8.705 -18.455 1.00 87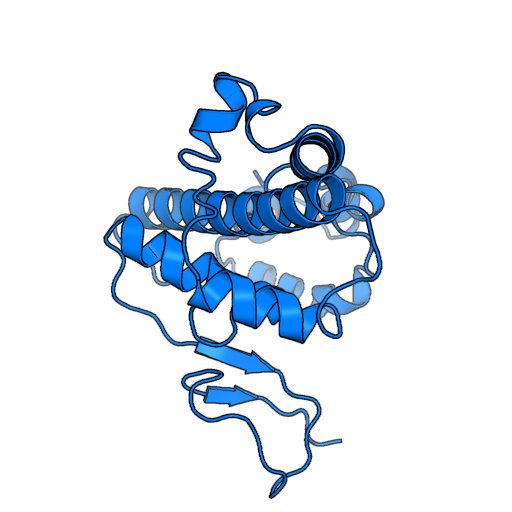.06 94 GLY A C 1
ATOM 779 O O . GLY A 1 94 ? -1.431 9.436 -19.440 1.00 87.06 94 GLY A O 1
ATOM 780 N N . GLY A 1 95 ? -1.254 7.394 -18.532 1.00 84.00 95 GLY A N 1
ATOM 781 C CA . GLY A 1 95 ? -0.882 6.668 -19.746 1.00 84.00 95 GLY A CA 1
ATOM 782 C C . GLY A 1 95 ? 0.593 6.265 -19.763 1.00 84.00 95 GLY A C 1
ATOM 783 O O . GLY A 1 95 ? 1.248 6.191 -18.728 1.00 84.00 95 GLY A O 1
ATOM 784 N N . HIS A 1 96 ? 1.133 5.979 -20.950 1.00 75.69 96 HIS A N 1
ATOM 785 C CA . HIS A 1 96 ? 2.557 5.677 -21.095 1.00 75.69 96 HIS A CA 1
ATOM 786 C C . HIS A 1 96 ? 3.388 6.960 -20.947 1.00 75.69 96 HIS A C 1
ATOM 788 O O . HIS A 1 96 ? 3.311 7.834 -21.816 1.00 75.69 96 HIS A O 1
ATOM 794 N N . PRO A 1 97 ? 4.179 7.103 -19.869 1.00 77.25 97 PRO A N 1
ATOM 795 C CA . PRO A 1 97 ? 4.953 8.310 -19.648 1.00 77.25 97 PRO A CA 1
ATOM 796 C C . PRO A 1 97 ? 6.032 8.448 -20.724 1.00 77.25 97 PRO A C 1
ATOM 798 O O . PRO A 1 97 ? 6.677 7.473 -21.106 1.00 77.25 97 PRO A O 1
ATOM 801 N N . GLN A 1 98 ? 6.266 9.683 -21.166 1.00 83.94 98 GLN A N 1
ATOM 802 C CA . GLN A 1 98 ? 7.348 10.038 -22.088 1.00 83.94 98 GLN A CA 1
ATOM 803 C C . GLN A 1 98 ? 8.689 10.050 -21.335 1.00 83.94 98 GLN A C 1
ATOM 805 O O . GLN A 1 98 ? 9.271 11.101 -21.077 1.00 83.94 98 GLN A O 1
ATOM 810 N N . MET A 1 99 ? 9.143 8.876 -20.901 1.00 89.38 99 MET A N 1
ATOM 811 C CA . MET A 1 99 ? 10.416 8.679 -20.206 1.00 89.38 99 MET A CA 1
ATOM 812 C C . MET A 1 99 ? 11.148 7.448 -20.753 1.00 89.38 99 MET A C 1
ATOM 814 O O . MET A 1 99 ? 10.508 6.578 -21.347 1.00 89.38 99 MET A O 1
ATOM 818 N N . PRO A 1 100 ? 12.475 7.338 -20.546 1.00 94.06 100 PRO A N 1
ATOM 819 C CA . PRO A 1 100 ? 13.233 6.162 -20.956 1.00 94.06 100 PRO A CA 1
ATOM 820 C C . PRO A 1 100 ? 12.624 4.865 -20.412 1.00 94.06 100 PRO A C 1
ATOM 822 O O . PRO A 1 100 ? 12.238 4.797 -19.243 1.00 94.06 100 PRO A O 1
ATOM 825 N N . GLU A 1 101 ? 12.598 3.812 -21.232 1.00 92.94 101 GLU A N 1
ATOM 826 C CA . GLU A 1 101 ? 11.965 2.531 -20.884 1.00 92.94 101 GLU A CA 1
ATOM 827 C C . GLU A 1 101 ? 12.507 1.943 -19.571 1.00 92.94 101 GLU A C 1
ATOM 829 O O . GLU A 1 101 ? 11.744 1.474 -18.728 1.00 92.94 101 GLU A O 1
ATOM 834 N N . ALA A 1 102 ? 13.820 2.034 -19.348 1.00 94.31 102 ALA A N 1
ATOM 835 C CA . ALA A 1 102 ? 14.447 1.591 -18.106 1.00 94.31 102 ALA A CA 1
ATOM 836 C C . ALA A 1 102 ? 13.919 2.353 -16.876 1.00 94.31 102 ALA A C 1
ATOM 838 O O . ALA A 1 102 ? 13.656 1.752 -15.836 1.00 94.31 102 ALA A O 1
ATOM 839 N N . GLN A 1 103 ? 13.714 3.669 -16.997 1.00 94.12 103 GLN A N 1
ATOM 840 C CA . GLN A 1 103 ? 13.158 4.486 -15.918 1.00 94.12 103 GLN A CA 1
ATOM 841 C C . GLN A 1 103 ? 11.697 4.113 -15.648 1.00 94.12 103 GLN A C 1
ATOM 843 O O . GLN A 1 103 ? 11.307 3.959 -14.491 1.00 94.12 103 GLN A O 1
ATOM 848 N N . TYR A 1 104 ? 10.911 3.909 -16.704 1.00 95.12 104 TYR A N 1
ATOM 849 C CA . TYR A 1 104 ? 9.530 3.448 -16.598 1.00 95.12 104 TYR A CA 1
ATOM 850 C C . TYR A 1 104 ? 9.434 2.072 -15.919 1.00 95.12 104 TYR A C 1
ATOM 852 O O . TYR A 1 104 ? 8.658 1.898 -14.978 1.00 95.12 104 TYR A O 1
ATOM 860 N N . ASN A 1 105 ? 10.262 1.109 -16.332 1.00 96.12 105 ASN A N 1
ATOM 861 C CA . ASN A 1 105 ? 10.288 -0.227 -15.738 1.00 96.12 105 ASN A CA 1
ATOM 862 C C . ASN A 1 105 ? 10.691 -0.182 -14.255 1.00 96.12 105 ASN A C 1
ATOM 864 O O . ASN A 1 105 ? 10.089 -0.883 -13.442 1.00 96.12 105 ASN A O 1
ATOM 868 N N . ASN A 1 106 ? 11.635 0.685 -13.875 1.00 97.44 106 ASN A N 1
ATOM 869 C CA . ASN A 1 106 ? 11.996 0.886 -12.469 1.00 97.44 106 ASN A CA 1
ATOM 870 C C . ASN A 1 106 ? 10.860 1.532 -11.666 1.00 97.44 106 ASN A C 1
ATOM 872 O O . ASN A 1 106 ? 10.604 1.137 -10.529 1.00 97.44 106 ASN A O 1
ATOM 876 N N . MET A 1 107 ? 10.150 2.499 -12.250 1.00 96.31 107 MET A N 1
ATOM 877 C CA . MET A 1 107 ? 8.990 3.131 -11.621 1.00 96.31 107 MET A CA 1
ATOM 878 C C . MET A 1 107 ? 7.862 2.118 -11.381 1.00 96.31 107 MET A C 1
ATOM 880 O O . MET A 1 107 ? 7.280 2.088 -10.299 1.00 96.31 107 MET A O 1
ATOM 884 N N . TYR A 1 108 ? 7.607 1.233 -12.346 1.00 97.56 108 TYR A N 1
ATOM 885 C CA . TYR A 1 108 ? 6.657 0.138 -12.172 1.00 97.56 108 TYR A CA 1
ATOM 886 C C . TYR A 1 108 ? 7.121 -0.868 -11.105 1.00 97.56 108 TYR A C 1
ATOM 888 O O . TYR A 1 108 ? 6.342 -1.255 -10.236 1.00 97.56 108 TYR A O 1
ATOM 896 N N . ALA A 1 109 ? 8.404 -1.241 -11.096 1.00 98.19 109 ALA A N 1
ATOM 897 C CA . ALA A 1 109 ? 8.967 -2.096 -10.048 1.00 98.19 109 ALA A CA 1
ATOM 898 C C . ALA A 1 109 ? 8.824 -1.470 -8.647 1.00 98.19 109 ALA A C 1
ATOM 900 O O . ALA A 1 109 ? 8.590 -2.182 -7.669 1.00 98.19 109 ALA A O 1
ATOM 901 N N . ALA A 1 110 ? 8.906 -0.142 -8.538 1.00 97.94 110 ALA A N 1
ATOM 902 C CA . ALA A 1 110 ? 8.681 0.581 -7.291 1.00 97.94 110 ALA A CA 1
ATOM 903 C C . ALA A 1 110 ? 7.218 0.473 -6.812 1.00 97.94 110 ALA A C 1
ATOM 905 O O . ALA A 1 110 ? 6.993 0.201 -5.632 1.00 97.94 110 ALA A O 1
ATOM 906 N N . GLN A 1 111 ? 6.236 0.587 -7.716 1.00 97.69 111 GLN A N 1
ATOM 907 C CA . GLN A 1 111 ? 4.819 0.332 -7.406 1.00 97.69 111 GLN A CA 1
ATOM 908 C C . GLN A 1 111 ? 4.622 -1.098 -6.877 1.00 97.69 111 GLN A C 1
ATOM 910 O O . GLN A 1 111 ? 4.081 -1.294 -5.790 1.00 97.69 111 GLN A O 1
ATOM 915 N N . VAL A 1 112 ? 5.159 -2.091 -7.596 1.00 98.19 112 VAL A N 1
ATOM 916 C CA . VAL A 1 112 ? 5.085 -3.510 -7.207 1.00 98.19 112 VAL A CA 1
ATOM 917 C C . VAL A 1 112 ? 5.746 -3.764 -5.848 1.00 98.19 112 VAL A C 1
ATOM 919 O O . VAL A 1 112 ? 5.252 -4.575 -5.064 1.00 98.19 112 VAL A O 1
ATOM 922 N N . THR A 1 113 ? 6.842 -3.063 -5.545 1.00 98.31 113 THR A N 1
ATOM 923 C CA . THR A 1 113 ? 7.525 -3.134 -4.242 1.00 98.31 113 THR A CA 1
ATOM 924 C C . THR A 1 113 ? 6.603 -2.675 -3.114 1.00 98.31 113 THR A C 1
ATOM 926 O O . THR A 1 113 ? 6.513 -3.357 -2.092 1.00 98.31 113 THR A O 1
ATOM 929 N N . TRP A 1 114 ? 5.885 -1.561 -3.301 1.00 97.25 114 TRP A N 1
ATOM 930 C CA . TRP A 1 114 ? 4.893 -1.089 -2.333 1.00 97.25 114 TRP A CA 1
ATOM 931 C C . TRP A 1 114 ? 3.757 -2.092 -2.141 1.00 97.25 114 TRP A C 1
ATOM 933 O O . TRP A 1 114 ? 3.492 -2.480 -1.005 1.00 97.25 114 TRP A O 1
ATOM 943 N N . ASP A 1 115 ? 3.131 -2.556 -3.226 1.00 98.12 115 ASP A N 1
ATOM 944 C CA . ASP A 1 115 ? 2.011 -3.504 -3.147 1.00 98.12 115 ASP A CA 1
ATOM 945 C C . ASP A 1 115 ? 2.407 -4.801 -2.444 1.00 98.12 115 ASP A C 1
ATOM 947 O O . ASP A 1 115 ? 1.683 -5.307 -1.587 1.00 98.12 115 ASP A O 1
ATOM 951 N N . THR A 1 116 ? 3.586 -5.323 -2.782 1.00 97.94 116 THR A N 1
ATOM 952 C CA . THR A 1 116 ? 4.114 -6.561 -2.206 1.00 97.94 116 THR A CA 1
ATOM 953 C C . THR A 1 116 ? 4.433 -6.385 -0.726 1.00 97.94 116 THR A C 1
ATOM 955 O O . THR A 1 116 ? 4.065 -7.240 0.078 1.00 97.94 116 THR A O 1
ATOM 958 N N . GLY A 1 117 ? 5.073 -5.274 -0.350 1.00 97.94 117 GLY A N 1
ATOM 959 C CA . GLY A 1 117 ? 5.386 -4.968 1.045 1.00 97.94 117 GLY A CA 1
ATOM 960 C C . GLY A 1 117 ? 4.136 -4.780 1.909 1.00 97.94 117 GLY A C 1
ATOM 961 O O . GLY A 1 117 ? 4.054 -5.336 3.006 1.00 97.94 117 GLY A O 1
ATOM 962 N N . MET A 1 118 ? 3.132 -4.067 1.388 1.00 97.94 118 MET A N 1
ATOM 963 C CA . MET A 1 118 ? 1.845 -3.889 2.064 1.00 97.94 118 MET A CA 1
ATOM 964 C C . MET A 1 118 ? 1.100 -5.208 2.237 1.00 97.94 118 MET A C 1
ATOM 966 O O . MET A 1 118 ? 0.625 -5.501 3.334 1.00 97.94 118 MET A O 1
ATOM 970 N N . ALA A 1 119 ? 1.038 -6.027 1.185 1.00 97.56 119 ALA A N 1
ATOM 971 C CA . ALA A 1 119 ? 0.402 -7.335 1.249 1.00 97.56 119 ALA A CA 1
ATOM 972 C C . ALA A 1 119 ? 1.109 -8.275 2.229 1.00 97.56 119 ALA A C 1
ATOM 974 O O . ALA A 1 119 ? 0.442 -8.903 3.045 1.00 97.56 119 ALA A O 1
ATOM 975 N N . LYS A 1 120 ? 2.448 -8.328 2.210 1.00 97.38 120 LYS A N 1
ATOM 976 C CA . LYS A 1 120 ? 3.225 -9.162 3.136 1.00 97.38 120 LYS A CA 1
ATOM 977 C C . LYS A 1 120 ? 2.993 -8.749 4.587 1.00 97.38 120 LYS A C 1
ATOM 979 O O . LYS A 1 120 ? 2.703 -9.600 5.421 1.00 97.38 120 LYS A O 1
ATOM 984 N N . SER A 1 121 ? 3.051 -7.448 4.869 1.00 96.56 121 SER A N 1
ATOM 985 C CA . SER A 1 121 ? 2.815 -6.916 6.215 1.00 96.56 121 SER A CA 1
ATOM 986 C C . SER A 1 121 ? 1.392 -7.207 6.701 1.00 96.56 121 SER A C 1
ATOM 988 O O . SER A 1 121 ? 1.201 -7.593 7.854 1.00 96.56 121 SER A O 1
ATOM 990 N N . ALA A 1 122 ? 0.391 -7.071 5.824 1.00 96.19 122 ALA A N 1
ATOM 991 C CA . ALA A 1 122 ? -0.994 -7.401 6.147 1.00 96.19 122 ALA A CA 1
ATOM 992 C C . ALA A 1 122 ? -1.166 -8.904 6.418 1.00 96.19 122 ALA A C 1
ATOM 994 O O . ALA A 1 122 ? -1.756 -9.279 7.431 1.00 96.19 122 ALA A O 1
ATOM 995 N N . TYR A 1 123 ? -0.614 -9.757 5.551 1.00 95.69 123 TYR A N 1
ATOM 996 C CA . TYR A 1 123 ? -0.666 -11.212 5.684 1.00 95.69 123 TYR A CA 1
ATOM 997 C C . TYR A 1 123 ? -0.026 -11.690 6.991 1.00 95.69 123 TYR A C 1
ATOM 999 O O . TYR A 1 123 ? -0.641 -12.452 7.740 1.00 95.69 123 TYR A O 1
ATOM 1007 N N . ASP A 1 124 ? 1.174 -11.199 7.307 1.00 94.62 124 ASP A N 1
ATOM 1008 C CA . ASP A 1 124 ? 1.883 -11.546 8.540 1.00 94.62 124 ASP A CA 1
ATOM 1009 C C . ASP A 1 124 ? 1.090 -11.118 9.774 1.00 94.62 124 ASP A C 1
ATOM 1011 O O . ASP A 1 124 ? 0.943 -11.890 10.722 1.00 94.62 124 ASP A O 1
ATOM 1015 N N . PHE A 1 125 ? 0.536 -9.904 9.754 1.00 94.12 125 PHE A N 1
ATOM 1016 C CA . PHE A 1 125 ? -0.255 -9.393 10.864 1.00 94.12 125 PHE A CA 1
ATOM 1017 C C . PHE A 1 125 ? -1.534 -10.212 11.076 1.00 94.12 125 PHE A C 1
ATOM 1019 O O . PHE A 1 125 ? -1.835 -10.605 12.204 1.00 94.12 125 PHE A O 1
ATOM 1026 N N . MET A 1 126 ? -2.285 -10.506 10.011 1.00 93.88 126 MET A N 1
ATOM 1027 C CA . MET A 1 126 ? -3.507 -11.315 10.099 1.00 93.88 126 MET A CA 1
ATOM 1028 C C . MET A 1 126 ? -3.209 -12.750 10.553 1.00 93.88 126 MET A C 1
ATOM 1030 O O . MET A 1 126 ? -3.944 -13.290 11.384 1.00 93.88 126 MET A O 1
ATOM 1034 N N . THR A 1 127 ? -2.107 -13.336 10.076 1.00 93.00 127 THR A N 1
ATOM 1035 C CA . THR A 1 127 ? -1.644 -14.673 10.481 1.00 93.00 127 THR A CA 1
ATOM 1036 C C . THR A 1 127 ? -1.250 -14.700 11.954 1.00 93.00 127 THR A C 1
ATOM 1038 O O . THR A 1 127 ? -1.710 -15.562 12.699 1.00 93.00 127 THR A O 1
ATOM 1041 N N . TRP A 1 128 ? -0.466 -13.719 12.413 1.00 92.31 128 TRP A N 1
ATOM 1042 C CA . TRP A 1 128 ? -0.089 -13.581 13.824 1.00 92.31 128 TRP A CA 1
ATOM 1043 C C . TRP A 1 128 ? -1.310 -13.458 14.751 1.00 92.31 128 TRP A C 1
ATOM 1045 O O . TRP A 1 128 ? -1.278 -13.913 15.894 1.00 92.31 128 TRP A O 1
ATOM 1055 N N . ARG A 1 129 ? -2.416 -12.887 14.259 1.00 88.81 129 ARG A N 1
ATOM 1056 C CA . ARG A 1 129 ? -3.686 -12.776 14.992 1.00 88.81 129 ARG A CA 1
ATOM 1057 C C . ARG A 1 129 ? -4.560 -14.033 14.959 1.00 88.81 129 ARG A C 1
ATOM 1059 O O . ARG A 1 129 ? -5.597 -14.025 15.617 1.00 88.81 129 ARG A O 1
ATOM 1066 N N . GLY A 1 130 ? -4.169 -15.081 14.234 1.00 87.19 130 GLY A N 1
ATOM 1067 C CA . GLY A 1 130 ? -4.960 -16.307 14.102 1.00 87.19 130 GLY A CA 1
ATOM 1068 C C . GLY A 1 130 ? -6.176 -16.163 13.182 1.00 87.19 130 GLY A C 1
ATOM 1069 O O . GLY A 1 130 ? -7.190 -16.808 13.427 1.00 87.19 130 GLY A O 1
ATOM 1070 N N . GLY A 1 131 ? -6.089 -15.314 12.150 1.00 79.50 131 GLY A N 1
ATOM 1071 C CA . GLY A 1 131 ? -7.189 -15.056 11.215 1.00 79.50 131 GLY A CA 1
ATOM 1072 C C . GLY A 1 131 ? -8.058 -13.881 11.661 1.00 79.50 131 GLY A C 1
ATOM 1073 O O . GLY A 1 131 ? -9.136 -14.057 12.222 1.00 79.50 131 GLY A O 1
ATOM 1074 N N . ALA A 1 132 ? -7.575 -12.660 11.421 1.00 86.06 132 ALA A N 1
ATOM 1075 C CA . ALA A 1 132 ? -8.303 -11.426 11.707 1.00 86.06 132 ALA A CA 1
ATOM 1076 C C . ALA A 1 132 ? -8.885 -10.801 10.435 1.00 86.06 132 ALA A C 1
ATOM 1078 O O . ALA A 1 132 ? -8.278 -10.864 9.370 1.00 86.06 132 ALA A O 1
ATOM 1079 N N . THR A 1 133 ? -10.010 -10.099 10.565 1.00 90.69 133 THR A N 1
ATOM 1080 C CA . THR A 1 133 ? -10.467 -9.165 9.532 1.00 90.69 133 THR A CA 1
ATOM 1081 C C . THR A 1 133 ? -9.673 -7.865 9.637 1.00 90.69 133 THR A C 1
ATOM 1083 O O . THR A 1 133 ? -9.660 -7.228 10.691 1.00 90.69 133 THR A O 1
ATOM 1086 N N . MET A 1 134 ? -9.029 -7.456 8.543 1.00 94.25 134 MET A N 1
ATOM 1087 C CA . MET A 1 134 ? -8.295 -6.194 8.450 1.00 94.25 134 MET A CA 1
ATOM 1088 C C . MET A 1 134 ? -9.000 -5.228 7.497 1.00 94.25 134 MET A C 1
ATOM 1090 O O . MET A 1 134 ? -9.377 -5.599 6.390 1.00 94.25 134 MET A O 1
ATOM 1094 N N . VAL A 1 135 ? -9.113 -3.966 7.909 1.00 95.38 135 VAL A N 1
ATOM 1095 C CA . VAL A 1 135 ? -9.450 -2.860 7.006 1.00 95.38 135 VAL A CA 1
ATOM 1096 C C . VAL A 1 135 ? -8.146 -2.209 6.562 1.00 95.38 135 VAL A C 1
ATOM 1098 O O . VAL A 1 135 ? -7.407 -1.678 7.390 1.00 95.38 135 VAL A O 1
ATOM 1101 N N . ILE A 1 136 ? -7.857 -2.262 5.261 1.00 96.00 136 ILE A N 1
ATOM 1102 C CA . ILE A 1 136 ? -6.662 -1.654 4.668 1.00 96.00 136 ILE A CA 1
ATOM 1103 C C . ILE A 1 136 ? -7.040 -0.303 4.066 1.00 96.00 136 ILE A C 1
ATOM 1105 O O . ILE A 1 136 ? -7.882 -0.227 3.174 1.00 96.00 136 ILE A O 1
ATOM 1109 N N . LEU A 1 137 ? -6.385 0.758 4.536 1.00 95.19 137 LEU A N 1
ATOM 1110 C CA . LEU A 1 137 ? -6.480 2.090 3.948 1.00 95.19 137 LEU A CA 1
ATOM 1111 C C . LEU A 1 137 ? -5.244 2.338 3.089 1.00 95.19 137 LEU A C 1
ATOM 1113 O O . LEU A 1 137 ? -4.128 2.409 3.601 1.00 95.19 137 LEU A O 1
ATOM 1117 N N . ALA A 1 138 ? -5.451 2.460 1.783 1.00 95.56 138 ALA A N 1
ATOM 1118 C CA . ALA A 1 138 ? -4.393 2.693 0.811 1.00 95.56 138 ALA A CA 1
ATOM 1119 C C . ALA A 1 138 ? -4.887 3.623 -0.301 1.00 95.56 138 ALA A C 1
ATOM 1121 O O . ALA A 1 138 ? -6.091 3.795 -0.500 1.00 95.56 138 ALA A O 1
ATOM 1122 N N . GLY A 1 139 ? -3.949 4.221 -1.039 1.00 93.31 139 GLY A N 1
ATOM 1123 C CA . GLY A 1 139 ? -4.291 4.971 -2.245 1.00 93.31 139 GLY A CA 1
ATOM 1124 C C . GLY A 1 139 ? -5.028 4.075 -3.242 1.00 93.31 139 GLY A C 1
ATOM 1125 O O . GLY A 1 139 ? -4.705 2.893 -3.357 1.00 93.31 139 GLY A O 1
ATOM 1126 N N . SER A 1 140 ? -5.994 4.631 -3.978 1.00 91.88 140 SER A N 1
ATOM 1127 C CA . SER A 1 140 ? -6.834 3.873 -4.923 1.00 91.88 140 SER A CA 1
ATOM 1128 C C . SER A 1 140 ? -6.012 3.047 -5.912 1.00 91.88 140 SER A C 1
ATOM 1130 O O . SER A 1 140 ? -6.398 1.931 -6.241 1.00 91.88 140 SER A O 1
ATOM 1132 N N . GLY A 1 141 ? -4.833 3.545 -6.284 1.00 93.50 141 GLY A N 1
ATOM 1133 C CA . GLY A 1 141 ? -3.873 2.859 -7.135 1.00 93.50 141 GLY A CA 1
ATOM 1134 C C . GLY A 1 141 ? -3.317 1.524 -6.638 1.00 93.50 141 GLY A C 1
ATOM 1135 O O . GLY A 1 141 ? -2.794 0.740 -7.418 1.00 93.50 141 GLY A O 1
ATOM 1136 N N . HIS A 1 142 ? -3.443 1.250 -5.345 1.00 96.94 142 HIS A N 1
ATOM 1137 C CA . HIS A 1 142 ? -3.040 -0.009 -4.720 1.00 96.94 142 HIS A CA 1
ATOM 1138 C C . HIS A 1 142 ? -4.237 -0.950 -4.485 1.00 96.94 142 HIS A C 1
ATOM 1140 O O . HIS A 1 142 ? -4.073 -2.056 -3.968 1.00 96.94 142 HIS A O 1
ATOM 1146 N N . VAL A 1 143 ? -5.452 -0.510 -4.839 1.00 95.69 143 VAL A N 1
ATOM 1147 C CA . VAL A 1 143 ? -6.725 -1.180 -4.520 1.00 95.69 143 VAL A CA 1
ATOM 1148 C C . VAL A 1 143 ? -7.510 -1.538 -5.781 1.00 95.69 143 VAL A C 1
ATOM 1150 O O . VAL A 1 143 ? -8.071 -2.632 -5.864 1.00 95.69 143 VAL A O 1
ATOM 1153 N N . GLY A 1 144 ? -7.554 -0.627 -6.756 1.00 94.69 144 GLY A N 1
ATOM 1154 C CA . GLY A 1 144 ? -8.419 -0.722 -7.926 1.00 94.69 144 GLY A CA 1
ATOM 1155 C C . GLY A 1 144 ? -8.223 -2.002 -8.734 1.00 94.69 144 GLY A C 1
ATOM 1156 O O . GLY A 1 144 ? -7.116 -2.534 -8.851 1.00 94.69 144 GLY A O 1
ATOM 1157 N N . TYR A 1 145 ? -9.331 -2.517 -9.268 1.00 95.56 145 TYR A N 1
ATOM 1158 C CA . TYR A 1 145 ? -9.412 -3.754 -10.056 1.00 95.56 145 TYR A CA 1
ATOM 1159 C C . TYR A 1 145 ? -8.864 -5.003 -9.351 1.00 95.56 145 TYR A C 1
ATOM 1161 O O . TYR A 1 145 ? -8.666 -6.043 -9.975 1.00 95.56 145 TYR A O 1
ATOM 1169 N N . GLY A 1 146 ? -8.589 -4.912 -8.047 1.00 95.88 146 GLY A N 1
ATOM 1170 C CA . GLY A 1 146 ? -7.945 -5.969 -7.282 1.00 95.88 146 GLY A CA 1
ATOM 1171 C C . GLY A 1 146 ? -6.505 -6.260 -7.703 1.00 95.88 146 GLY A C 1
ATOM 1172 O O . GLY A 1 146 ? -6.003 -7.312 -7.326 1.00 95.88 146 GLY A O 1
ATOM 1173 N N . GLN A 1 147 ? -5.846 -5.371 -8.458 1.00 96.50 147 GLN A N 1
ATOM 1174 C CA . GLN A 1 147 ? -4.535 -5.634 -9.072 1.00 96.50 147 GLN A CA 1
ATOM 1175 C C . GLN A 1 147 ? -3.332 -5.273 -8.182 1.00 96.50 147 GLN A C 1
ATOM 1177 O O . GLN A 1 147 ? -2.236 -5.776 -8.415 1.00 96.50 147 GLN A O 1
ATOM 1182 N N . GLY A 1 148 ? -3.521 -4.437 -7.156 1.00 96.56 148 GLY A N 1
ATOM 1183 C CA . GLY A 1 148 ? -2.467 -4.060 -6.205 1.00 96.56 148 GLY A CA 1
ATOM 1184 C C . GLY A 1 148 ? -2.353 -5.035 -5.028 1.00 96.56 148 GLY A C 1
ATOM 1185 O O . GLY A 1 148 ? -2.115 -6.233 -5.199 1.00 96.56 148 GLY A O 1
ATOM 1186 N N . ILE A 1 149 ? -2.571 -4.537 -3.808 1.00 97.44 149 ILE A N 1
ATOM 1187 C CA . ILE A 1 149 ? -2.435 -5.291 -2.544 1.00 97.44 149 ILE A CA 1
ATOM 1188 C C . ILE A 1 149 ? -3.245 -6.595 -2.572 1.00 97.44 149 ILE A C 1
ATOM 1190 O O . ILE A 1 149 ? -2.748 -7.655 -2.195 1.00 97.44 149 ILE A O 1
ATOM 1194 N N . ALA A 1 150 ? -4.483 -6.529 -3.061 1.00 96.69 150 ALA A N 1
ATOM 1195 C CA . ALA A 1 150 ? -5.395 -7.664 -3.149 1.00 96.69 150 ALA A CA 1
ATOM 1196 C C . ALA A 1 150 ? -4.872 -8.817 -4.021 1.00 96.69 150 ALA A C 1
ATOM 1198 O O . ALA A 1 150 ? -5.038 -9.984 -3.660 1.00 96.69 150 ALA A O 1
ATOM 1199 N N . TYR A 1 151 ? -4.231 -8.507 -5.151 1.00 96.62 151 TYR A N 1
ATOM 1200 C CA . TYR A 1 151 ? -3.607 -9.508 -6.013 1.00 96.62 151 TYR A CA 1
ATOM 1201 C C . TYR A 1 151 ? -2.455 -10.197 -5.281 1.00 96.62 151 TYR A C 1
ATOM 1203 O O . TYR A 1 151 ? -2.367 -11.425 -5.273 1.00 96.62 151 TYR A O 1
ATOM 1211 N N . ARG A 1 152 ? -1.601 -9.409 -4.616 1.00 97.00 152 ARG A N 1
ATOM 1212 C CA . ARG A 1 152 ? -0.426 -9.907 -3.887 1.00 97.00 152 ARG A CA 1
ATOM 1213 C C . ARG A 1 152 ? -0.815 -10.760 -2.678 1.00 97.00 152 ARG A C 1
ATOM 1215 O O . ARG A 1 152 ? -0.216 -11.810 -2.477 1.00 97.00 152 ARG A O 1
ATOM 1222 N N . LEU A 1 153 ? -1.856 -10.374 -1.940 1.00 96.50 153 LEU A N 1
ATOM 1223 C CA . LEU A 1 153 ? -2.464 -11.200 -0.889 1.00 96.50 153 LEU A CA 1
ATOM 1224 C C . LEU A 1 153 ? -2.984 -12.537 -1.446 1.00 96.50 153 LEU A C 1
ATOM 1226 O O . LEU A 1 153 ? -2.743 -13.586 -0.852 1.00 96.50 153 LEU A O 1
ATOM 1230 N N . GLY A 1 154 ? -3.597 -12.521 -2.635 1.00 95.56 154 GLY A N 1
ATOM 1231 C CA . GLY A 1 154 ? -4.022 -13.732 -3.343 1.00 95.56 154 GLY A CA 1
ATOM 1232 C C . GLY A 1 154 ? -2.880 -14.703 -3.644 1.00 95.56 154 GLY A C 1
ATOM 1233 O O . GLY A 1 154 ? -3.042 -15.909 -3.467 1.00 95.56 154 GLY A O 1
ATOM 1234 N N . GLN A 1 155 ? -1.704 -14.189 -4.017 1.00 95.00 155 GLN A N 1
ATOM 1235 C CA . GLN A 1 155 ? -0.500 -15.009 -4.217 1.00 95.00 155 GLN A CA 1
ATOM 1236 C C . GLN A 1 155 ? 0.010 -15.649 -2.914 1.00 95.00 155 GLN A C 1
ATOM 1238 O O . GLN A 1 155 ? 0.709 -16.656 -2.957 1.00 95.00 155 GLN A O 1
ATOM 1243 N N . MET A 1 156 ? -0.353 -15.087 -1.756 1.00 94.06 156 MET A N 1
ATOM 1244 C CA . MET A 1 156 ? -0.038 -15.625 -0.426 1.00 94.06 156 MET A CA 1
ATOM 1245 C C . MET A 1 156 ? -1.141 -16.553 0.112 1.00 94.06 156 MET A C 1
ATOM 1247 O O . MET A 1 156 ? -1.025 -17.060 1.222 1.00 94.06 156 MET A O 1
ATOM 1251 N N . GLY A 1 157 ? -2.200 -16.800 -0.666 1.00 92.88 157 GLY A N 1
ATOM 1252 C CA . GLY A 1 157 ? -3.299 -17.695 -0.302 1.00 92.88 157 GLY A CA 1
ATOM 1253 C C . GLY A 1 157 ? -4.527 -17.006 0.297 1.00 92.88 157 GLY A C 1
ATOM 1254 O O . GLY A 1 157 ? -5.517 -17.691 0.554 1.00 92.88 157 GLY A O 1
ATOM 1255 N N . GLU A 1 158 ? -4.515 -15.680 0.467 1.00 93.00 158 GLU A N 1
ATOM 1256 C CA . GLU A 1 158 ? -5.676 -14.938 0.964 1.00 93.00 158 GLU A CA 1
ATOM 1257 C C . GLU A 1 158 ? -6.679 -14.680 -0.168 1.00 93.00 158 GLU A C 1
ATOM 1259 O O . GLU A 1 158 ? -6.414 -13.946 -1.123 1.00 93.00 158 GLU A O 1
ATOM 1264 N N . LYS A 1 159 ? -7.850 -15.309 -0.069 1.00 83.81 159 LYS A N 1
ATOM 1265 C CA . LYS A 1 159 ? -8.884 -15.286 -1.1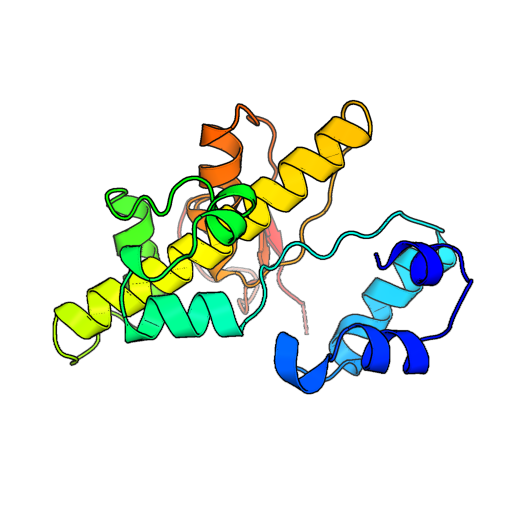15 1.00 83.81 159 LYS A CA 1
ATOM 1266 C C . LYS A 1 159 ? -10.055 -14.376 -0.767 1.00 83.81 159 LYS A C 1
ATOM 1268 O O . LYS A 1 159 ? -10.799 -13.993 -1.668 1.00 83.81 159 LYS A O 1
ATOM 1273 N N . SER A 1 160 ? -10.224 -14.037 0.509 1.00 83.94 160 SER A N 1
ATOM 1274 C CA . SER A 1 160 ? -11.357 -13.246 0.973 1.00 83.94 160 SER A CA 1
ATOM 1275 C C . SER A 1 160 ? -10.990 -11.772 0.965 1.00 83.94 160 SER A C 1
ATOM 1277 O O . SER A 1 160 ? -10.092 -11.329 1.677 1.00 83.94 160 SER A O 1
ATOM 1279 N N . ARG A 1 161 ? -11.696 -10.989 0.152 1.00 89.81 161 ARG A N 1
ATOM 1280 C CA . ARG A 1 161 ? -11.514 -9.540 0.084 1.00 89.81 161 ARG A CA 1
ATOM 1281 C C . ARG A 1 161 ? -12.803 -8.850 -0.319 1.00 89.81 161 ARG A C 1
ATOM 1283 O O . ARG A 1 161 ? -13.621 -9.428 -1.026 1.00 89.81 161 ARG A O 1
ATOM 1290 N N . LEU A 1 162 ? -12.926 -7.604 0.115 1.00 94.81 162 LEU A N 1
ATOM 1291 C CA . LEU A 1 162 ? -13.965 -6.685 -0.315 1.00 94.81 162 LEU A CA 1
ATOM 1292 C C . LEU A 1 162 ? -13.292 -5.354 -0.647 1.00 94.81 162 LEU A C 1
ATOM 1294 O O . LEU A 1 162 ? -12.657 -4.735 0.207 1.00 94.81 162 LEU A O 1
ATOM 1298 N N . LEU A 1 163 ? -13.369 -4.960 -1.912 1.00 95.38 163 LEU A N 1
ATOM 1299 C CA . LEU A 1 163 ? -12.701 -3.789 -2.459 1.00 95.38 163 LEU A CA 1
ATOM 1300 C C . LEU A 1 163 ? -13.665 -2.609 -2.461 1.00 95.38 163 LEU A C 1
ATOM 1302 O O . LEU A 1 163 ? -14.625 -2.583 -3.231 1.00 95.38 163 LEU A O 1
ATOM 1306 N N . VAL A 1 164 ? -13.381 -1.612 -1.625 1.00 94.50 164 VAL A N 1
ATOM 1307 C CA . VAL A 1 164 ? -14.082 -0.325 -1.643 1.00 94.50 164 VAL A CA 1
ATOM 1308 C C . VAL A 1 164 ? -13.171 0.709 -2.286 1.00 94.50 164 VAL A C 1
ATOM 1310 O O . VAL A 1 164 ? -12.087 0.981 -1.771 1.00 94.50 164 VAL A O 1
ATOM 1313 N N . VAL A 1 165 ? -13.599 1.292 -3.406 1.00 93.31 165 VAL A N 1
ATOM 1314 C CA . VAL A 1 165 ? -12.838 2.349 -4.085 1.00 93.31 165 VAL A CA 1
ATOM 1315 C C . VAL A 1 165 ? -13.535 3.689 -3.912 1.00 93.31 165 VAL A C 1
ATOM 1317 O O . VAL A 1 165 ? -14.687 3.866 -4.308 1.00 93.31 165 VAL A O 1
ATOM 1320 N N . CYS A 1 166 ? -12.812 4.647 -3.333 1.00 90.69 166 CYS A N 1
ATOM 1321 C CA . CYS A 1 166 ? -13.256 6.031 -3.252 1.00 90.69 166 CYS A CA 1
ATOM 1322 C C . CYS A 1 166 ? -13.149 6.691 -4.631 1.00 90.69 166 CYS A C 1
ATOM 1324 O O . CYS A 1 166 ? -12.075 6.694 -5.237 1.00 90.69 166 CYS A O 1
ATOM 1326 N N . VAL A 1 167 ? -14.253 7.258 -5.113 1.00 88.00 167 VAL A N 1
ATOM 1327 C CA . VAL A 1 167 ? -14.347 7.929 -6.412 1.00 88.00 167 VAL A CA 1
ATOM 1328 C C . VAL A 1 167 ? -14.859 9.354 -6.240 1.00 88.00 167 VAL A C 1
ATOM 1330 O O . VAL A 1 167 ? -15.791 9.604 -5.479 1.00 88.00 167 VAL A O 1
ATOM 1333 N N . ASP A 1 168 ? -14.266 10.288 -6.979 1.00 87.00 168 ASP A N 1
ATOM 1334 C CA . ASP A 1 168 ? -14.774 11.656 -7.106 1.00 87.00 168 ASP A CA 1
ATOM 1335 C C . ASP A 1 168 ? -15.763 11.709 -8.277 1.00 87.00 168 ASP A C 1
ATOM 1337 O O . ASP A 1 168 ? -15.421 12.080 -9.403 1.00 87.00 168 ASP A O 1
ATOM 1341 N N . LYS A 1 169 ? -16.964 11.175 -8.035 1.00 83.88 169 LYS A N 1
ATOM 1342 C CA . LYS A 1 169 ? -18.032 11.024 -9.032 1.00 83.88 169 LYS A CA 1
ATOM 1343 C C . LYS A 1 169 ? -19.385 11.350 -8.430 1.00 83.88 169 LYS A C 1
ATOM 1345 O O . LYS A 1 169 ? -19.667 10.986 -7.287 1.00 83.88 169 LYS A O 1
ATOM 1350 N N . LYS A 1 170 ? -20.248 11.992 -9.212 1.00 84.25 170 LYS A N 1
ATOM 1351 C CA . LYS A 1 170 ? -21.634 12.259 -8.803 1.00 84.25 170 LYS A CA 1
ATOM 1352 C C . LYS A 1 170 ? -22.511 11.012 -8.973 1.00 84.25 170 LYS A C 1
ATOM 1354 O O . LYS A 1 170 ? -22.231 10.190 -9.849 1.00 84.25 170 LYS A O 1
ATOM 1359 N N . PRO A 1 171 ? -23.603 10.870 -8.195 1.00 80.31 171 PRO A N 1
ATOM 1360 C CA . PRO A 1 171 ? -24.606 9.843 -8.458 1.00 80.31 171 PRO A CA 1
ATOM 1361 C C . PRO A 1 171 ? -25.077 9.883 -9.920 1.00 80.31 171 PRO A C 1
ATOM 1363 O O . PRO A 1 171 ? -25.440 10.942 -10.428 1.00 80.31 171 PRO A O 1
ATOM 1366 N N . GLY A 1 172 ? -25.048 8.732 -10.596 1.00 82.31 172 GLY A N 1
ATOM 1367 C CA . GLY A 1 172 ? -25.416 8.597 -12.011 1.00 82.31 172 GLY A CA 1
ATOM 1368 C C . GLY A 1 172 ? -24.258 8.743 -13.005 1.00 82.31 172 GLY A C 1
ATOM 1369 O O . GLY A 1 172 ? -24.433 8.407 -14.176 1.00 82.31 172 GLY A O 1
ATOM 1370 N N . GLU A 1 173 ? -23.072 9.181 -12.574 1.00 87.56 173 GLU A N 1
ATOM 1371 C CA . GLU A 1 173 ? -21.892 9.176 -13.442 1.00 87.56 173 GLU A CA 1
ATOM 1372 C C . GLU A 1 173 ? -21.343 7.761 -13.639 1.00 87.56 173 GLU A C 1
ATOM 1374 O O . GLU A 1 173 ? -21.336 6.926 -12.732 1.00 87.56 173 GLU A O 1
ATOM 1379 N N . GLN A 1 174 ? -20.854 7.500 -14.851 1.00 89.19 174 GLN A N 1
ATOM 1380 C CA . GLN A 1 174 ? -20.269 6.211 -15.188 1.00 89.19 174 GLN A CA 1
ATOM 1381 C C . GLN A 1 174 ? -18.893 6.032 -14.544 1.00 89.19 174 GLN A C 1
ATOM 1383 O O . GLN A 1 174 ? -18.086 6.958 -14.416 1.00 89.19 174 GLN A O 1
ATOM 1388 N N . VAL A 1 175 ? -18.632 4.783 -14.188 1.00 88.12 175 VAL A N 1
ATOM 1389 C CA . VAL A 1 175 ? -17.402 4.288 -13.578 1.00 88.12 175 VAL A CA 1
ATOM 1390 C C . VAL A 1 175 ? -17.018 2.990 -14.265 1.00 88.12 175 VAL A C 1
ATOM 1392 O O . VAL A 1 175 ? -17.879 2.251 -14.750 1.00 88.12 175 VAL A O 1
ATOM 1395 N N . SER A 1 176 ? -15.722 2.706 -14.317 1.00 88.25 176 SER A N 1
ATOM 1396 C CA . SER A 1 176 ? -15.237 1.480 -14.935 1.00 88.25 176 SER A CA 1
ATOM 1397 C C . SER A 1 176 ? -15.755 0.251 -14.195 1.00 88.25 176 SER A C 1
ATOM 1399 O O . SER A 1 176 ? -15.644 0.142 -12.971 1.00 88.25 176 SER A O 1
ATOM 1401 N N . LYS A 1 177 ? -16.293 -0.706 -14.953 1.00 87.69 177 LYS A N 1
ATOM 1402 C CA . LYS A 1 177 ? -16.723 -1.993 -14.408 1.00 87.69 177 LYS A CA 1
ATOM 1403 C C . LYS A 1 177 ? -15.533 -2.703 -13.758 1.00 87.69 177 LYS A C 1
ATOM 1405 O O . LYS A 1 177 ? -14.454 -2.763 -14.337 1.00 87.69 177 LYS A O 1
ATOM 1410 N N . GLY A 1 178 ? -15.751 -3.260 -12.569 1.00 90.00 178 GLY A N 1
ATOM 1411 C CA . GLY A 1 178 ? -14.744 -4.053 -11.861 1.00 90.00 178 GLY A CA 1
ATOM 1412 C C . GLY A 1 178 ? -13.662 -3.238 -11.154 1.00 90.00 178 GLY A C 1
ATOM 1413 O O . GLY A 1 178 ? -12.743 -3.840 -10.617 1.00 90.00 178 GLY A O 1
ATOM 1414 N N . VAL A 1 179 ? -13.759 -1.902 -11.109 1.00 91.62 179 VAL A N 1
ATOM 1415 C CA . VAL A 1 179 ? -12.800 -1.068 -10.362 1.00 91.62 179 VAL A CA 1
ATOM 1416 C C . VAL A 1 179 ? -12.768 -1.413 -8.864 1.00 91.62 179 VAL A C 1
ATOM 1418 O O . VAL A 1 179 ? -11.714 -1.323 -8.244 1.00 91.62 179 VAL A O 1
ATOM 1421 N N . GLY A 1 180 ? -13.887 -1.867 -8.300 1.00 93.94 180 GLY A N 1
ATOM 1422 C CA . GLY A 1 180 ? -14.020 -2.407 -6.949 1.00 93.94 180 GLY A CA 1
ATOM 1423 C C . GLY A 1 180 ? -15.345 -3.162 -6.807 1.00 93.94 180 GLY A C 1
ATOM 1424 O O . GLY A 1 180 ? -16.170 -3.129 -7.723 1.00 93.94 180 GLY A O 1
ATOM 1425 N N . ASP A 1 181 ? -15.547 -3.820 -5.667 1.00 94.69 181 ASP A N 1
ATOM 1426 C CA . ASP A 1 181 ? -16.818 -4.471 -5.318 1.00 94.69 181 ASP A CA 1
ATOM 1427 C C . ASP A 1 181 ? -17.865 -3.424 -4.915 1.00 94.69 181 ASP A C 1
ATOM 1429 O O . ASP A 1 181 ? -19.043 -3.533 -5.250 1.00 94.69 181 ASP A O 1
ATOM 1433 N N . TYR A 1 182 ? -17.403 -2.370 -4.236 1.00 93.81 182 TYR A N 1
ATOM 1434 C CA . TYR A 1 182 ? -18.191 -1.209 -3.850 1.00 93.81 182 TYR A CA 1
ATOM 1435 C C . TYR A 1 182 ? -17.466 0.078 -4.218 1.00 93.81 182 TYR A C 1
ATOM 1437 O O . TYR A 1 182 ? -16.235 0.163 -4.239 1.00 93.81 182 TYR A O 1
ATOM 1445 N N . LEU A 1 183 ? -18.262 1.114 -4.454 1.00 91.38 183 LEU A N 1
ATOM 1446 C CA . LEU A 1 183 ? -17.783 2.465 -4.676 1.00 91.38 183 LEU A CA 1
ATOM 1447 C C . LEU A 1 183 ? -18.249 3.358 -3.545 1.00 91.38 183 LEU A C 1
ATOM 1449 O O . LEU A 1 183 ? -19.413 3.311 -3.149 1.00 91.38 183 LEU A O 1
ATOM 1453 N N . PHE A 1 184 ? -17.340 4.189 -3.054 1.00 89.25 184 PHE A N 1
ATOM 1454 C CA . PHE A 1 184 ? -17.669 5.233 -2.104 1.00 89.25 184 PHE A CA 1
ATOM 1455 C C . PHE A 1 184 ? -17.512 6.587 -2.784 1.00 89.25 184 PHE A C 1
ATOM 1457 O O . PHE A 1 184 ? -16.444 6.906 -3.303 1.00 89.25 184 PHE A O 1
ATOM 1464 N N . THR A 1 185 ? -18.572 7.384 -2.776 1.00 86.38 185 THR A N 1
ATOM 1465 C CA . THR A 1 185 ? -18.525 8.784 -3.194 1.00 86.38 185 THR A CA 1
ATOM 1466 C C . THR A 1 185 ? -18.939 9.649 -2.017 1.00 86.38 185 THR A C 1
ATOM 1468 O O . THR A 1 185 ? -19.912 9.345 -1.324 1.00 86.38 185 THR A O 1
ATOM 1471 N N . ALA A 1 186 ? -18.180 10.712 -1.764 1.00 77.19 186 ALA A N 1
ATOM 1472 C CA . ALA A 1 186 ? -18.599 11.719 -0.809 1.00 77.19 186 ALA A CA 1
ATOM 1473 C C . ALA A 1 186 ? -19.664 12.584 -1.488 1.00 77.19 186 ALA A C 1
ATOM 1475 O O . ALA A 1 186 ? -19.370 13.342 -2.413 1.00 77.19 186 ALA A O 1
ATOM 1476 N N . THR A 1 187 ? -20.909 12.476 -1.034 1.00 65.38 187 THR A N 1
ATOM 1477 C CA . THR A 1 187 ? -21.930 13.465 -1.374 1.00 65.38 187 THR A CA 1
ATOM 1478 C C . THR A 1 187 ? -21.527 14.780 -0.718 1.00 65.38 187 THR A C 1
ATOM 1480 O O . THR A 1 187 ? -21.535 14.877 0.510 1.00 65.38 187 THR A O 1
ATOM 1483 N N . LYS A 1 188 ? -21.100 15.747 -1.533 1.00 57.47 188 LYS A N 1
ATOM 1484 C CA . LYS A 1 188 ? -21.035 17.147 -1.104 1.00 57.47 188 LYS A CA 1
ATOM 1485 C C . LYS A 1 188 ? -22.430 17.656 -0.769 1.00 57.47 188 LYS A C 1
ATOM 1487 O O . LYS A 1 188 ? -23.375 17.240 -1.478 1.00 57.47 188 LYS A O 1
#

Secondary structure (DSSP, 8-state):
--HHHHTTSS-HHHHHHHTTHHHHT-S-GGGTHHHHHHHHHTT------PPPHHHHHHHHHH-GGGS-TTGGGTS-------HHHHHHHHHHTTSS-SS-HHHHHHHHHHHHHHHHHHHHHHHHHHHHTTS--------GGGTGGG-SHHHHHHHTT------EEE----TT----TTS-SEEE----

Foldseek 3Di:
DCLCLLQVVDDPVVVCVVVVCCQQPNDDCVVCVVVSCVSNVVSPGDFDQFDGPVQLVQLLVPNPVSQDPVNCVLQVDLDPPPPVLLQLVQVVVVHDDPDDPVNSRSNSSSQSSGLRNSLSRVVVVCVVVVHDDDDDDDALSQQFLCSGNNVNVVVVVDDDDFGEHEDQDDPPDDDDPSRTNHYDYDDD

Radius of gyration: 17.36 Å; chains: 1; bounding box: 44×35×48 Å

Sequence (188 aa):
NIDPFSSGGYGDEQLVVDCDWKKQWGFDYGLYKPVFDVIRNRKLRMAALNVPRDWVRQVGRKGPEAITREQRMWVPNIDTTNKDHKEYFNAMIGGHPQMPEAQYNNMYAAQVTWDTGMAKSAYDFMTWRGGATMVILAGSGHVGYGQGIAYRLGQMGEKSRLLVVCVDKKPGEQVSKGVGDYLFTATK